Protein AF-A0AAQ6AQV0-F1 (afdb_monomer_lite)

Sequence (317 aa):
MRRRRREGDGVRGVVDGGGSQRTGSIAVQGSVHGEVWVLEPGGGGCVGGPEELQSVHGDAARLVQLVLLVKILQRLDEALREILLVAGRLRVQELGGGVGGGGDQTVGLDDKALQIRRGFEPFGEHAVNSSWVAVQELEQLGLGEAVDLHVCEIPVEYQAVQNLLPSLWKEQQPQLVVHVGVSGLATTVTLEQCGHNKGYKRLDNCSFCPASQCCMENGPDCIKSVLDMDAVCKRVNDSDIGIAVSVSKDAGRYLCDYTYYTSLYLRQGHAAFVHVPPLGKPYSSQDLGRGLQAVIQEMLKLLEEEHKHNEHCNHSH

Radius of gyration: 28.44 Å; chains: 1; bounding box: 62×110×67 Å

Structure (mmCIF, N/CA/C/O backbone):
data_AF-A0AAQ6AQV0-F1
#
_entry.id   AF-A0AAQ6AQV0-F1
#
loop_
_atom_site.group_PDB
_atom_site.id
_atom_site.type_symbol
_atom_site.label_atom_id
_atom_site.label_alt_id
_atom_site.label_comp_id
_atom_site.label_asym_id
_atom_site.label_entity_id
_atom_site.label_seq_id
_atom_site.pdbx_PDB_ins_code
_atom_site.Cartn_x
_atom_site.Cartn_y
_atom_site.Cartn_z
_atom_site.occupancy
_atom_site.B_iso_or_equiv
_atom_site.auth_seq_id
_atom_site.auth_comp_id
_atom_site.auth_asym_id
_atom_site.auth_atom_id
_atom_site.pdbx_PDB_model_num
ATOM 1 N N . MET A 1 1 ? -25.726 69.340 -11.806 1.00 33.75 1 MET A N 1
ATOM 2 C CA . MET A 1 1 ? -25.231 70.341 -12.782 1.00 33.75 1 MET A CA 1
ATOM 3 C C . MET A 1 1 ? -25.164 69.657 -14.154 1.00 33.75 1 MET A C 1
ATOM 5 O O . MET A 1 1 ? -24.765 68.507 -14.189 1.00 33.75 1 MET A O 1
ATOM 9 N N . ARG A 1 2 ? -25.687 70.319 -15.205 1.00 29.78 2 ARG A N 1
ATOM 10 C CA . ARG A 1 2 ? -25.671 70.059 -16.681 1.00 29.78 2 ARG A CA 1
ATOM 11 C C . ARG A 1 2 ? -24.688 68.971 -17.204 1.00 29.78 2 ARG A C 1
ATOM 13 O O . ARG A 1 2 ? -23.592 68.901 -16.688 1.00 29.78 2 ARG A O 1
ATOM 20 N N . ARG A 1 3 ? -24.887 68.215 -18.302 1.00 30.08 3 ARG A N 1
ATOM 21 C CA . ARG A 1 3 ? -25.805 68.215 -19.471 1.00 30.08 3 ARG A CA 1
ATOM 22 C C . ARG A 1 3 ? -25.486 66.963 -20.344 1.00 30.08 3 ARG A C 1
ATOM 24 O O . ARG A 1 3 ? -24.320 66.635 -20.463 1.00 30.08 3 ARG A O 1
ATOM 31 N N . ARG A 1 4 ? -26.523 66.417 -21.012 1.00 34.38 4 ARG A N 1
ATOM 32 C CA . ARG A 1 4 ? -26.660 65.886 -22.411 1.00 34.38 4 ARG A CA 1
ATOM 33 C C . ARG A 1 4 ? -25.560 64.979 -23.027 1.00 34.38 4 ARG A C 1
ATOM 35 O O . ARG A 1 4 ? -24.411 65.379 -23.055 1.00 34.38 4 ARG A O 1
ATOM 42 N N . ARG A 1 5 ? -25.850 63.755 -23.516 1.00 32.16 5 ARG A N 1
ATOM 43 C CA . ARG A 1 5 ? -26.648 63.256 -24.691 1.00 32.16 5 ARG A CA 1
ATOM 44 C C . ARG A 1 5 ? -25.894 63.296 -26.041 1.00 32.16 5 ARG A C 1
ATOM 46 O O . ARG A 1 5 ? -25.558 64.394 -26.475 1.00 32.16 5 ARG A O 1
ATOM 53 N N . ARG A 1 6 ? -25.756 62.125 -26.696 1.00 33.31 6 ARG A N 1
ATOM 54 C CA . ARG A 1 6 ? -25.836 61.785 -28.153 1.00 33.31 6 ARG A CA 1
ATOM 55 C C . ARG A 1 6 ? -25.409 60.305 -28.298 1.00 33.31 6 ARG A C 1
ATOM 57 O O . ARG A 1 6 ? -24.340 59.974 -27.808 1.00 33.31 6 ARG A O 1
ATOM 64 N N . GLU A 1 7 ? -26.265 59.331 -28.628 1.00 34.16 7 GLU A N 1
ATOM 65 C CA . GLU A 1 7 ? -26.923 58.993 -29.917 1.00 34.16 7 GLU A CA 1
ATOM 66 C C . GLU A 1 7 ? -25.957 58.851 -31.107 1.00 34.16 7 GLU A C 1
ATOM 68 O O . GLU A 1 7 ? -25.268 59.806 -31.464 1.00 34.16 7 GLU A O 1
ATOM 73 N N . GLY A 1 8 ? -25.970 57.658 -31.718 1.00 31.17 8 GLY A N 1
ATOM 74 C CA . GLY A 1 8 ? -25.276 57.303 -32.959 1.00 31.17 8 GLY A CA 1
ATOM 75 C C . GLY A 1 8 ? -25.526 55.841 -33.362 1.00 31.17 8 GLY A C 1
ATOM 76 O O . GLY A 1 8 ? -24.892 54.941 -32.825 1.00 31.17 8 GLY A O 1
ATOM 77 N N . ASP A 1 9 ? -26.483 55.656 -34.272 1.00 32.28 9 ASP A N 1
ATOM 78 C CA . ASP A 1 9 ? -27.005 54.418 -34.871 1.00 32.28 9 ASP A CA 1
ATOM 79 C C . ASP A 1 9 ? -26.041 53.585 -35.742 1.00 32.28 9 ASP A C 1
ATOM 81 O O . ASP A 1 9 ? -25.181 54.126 -36.431 1.00 32.28 9 ASP A O 1
ATOM 85 N N . GLY A 1 10 ? -26.387 52.289 -35.856 1.00 29.16 10 GLY A N 1
ATOM 86 C CA . GLY A 1 10 ? -26.368 51.493 -37.105 1.00 29.16 10 GLY A CA 1
ATOM 87 C C . GLY A 1 10 ? -25.076 50.714 -37.389 1.00 29.16 10 GLY A C 1
ATOM 88 O O . GLY A 1 10 ? -23.990 51.223 -37.183 1.00 29.16 10 GLY A O 1
ATOM 89 N N . VAL A 1 11 ? -25.074 49.472 -37.888 1.00 34.72 11 VAL A N 1
ATOM 90 C CA . VAL A 1 11 ? -25.910 48.850 -38.932 1.00 34.72 11 VAL A CA 1
ATOM 91 C C . VAL A 1 11 ? -25.846 47.307 -38.811 1.00 34.72 11 VAL A C 1
ATOM 93 O O . VAL A 1 11 ? -24.899 46.749 -38.267 1.00 34.72 11 VAL A O 1
ATOM 96 N N . ARG A 1 12 ? -26.892 46.638 -39.320 1.00 32.16 12 ARG A N 1
ATOM 97 C CA . ARG A 1 12 ? -27.147 45.183 -39.370 1.00 32.16 12 ARG A CA 1
ATOM 98 C C . ARG A 1 12 ? -26.383 44.432 -40.480 1.00 32.16 12 ARG A C 1
ATOM 100 O O . ARG A 1 12 ? -26.164 44.986 -41.549 1.00 32.16 12 ARG A O 1
ATOM 107 N N . GLY A 1 13 ? -26.216 43.120 -40.275 1.00 30.31 13 GLY A N 1
ATOM 108 C CA . GLY A 1 13 ? -26.132 42.039 -41.284 1.00 30.31 13 GLY A CA 1
ATOM 109 C C . GLY A 1 13 ? -25.821 40.718 -40.551 1.00 30.31 13 GLY A C 1
ATOM 110 O O . GLY A 1 13 ? -24.758 40.635 -39.957 1.00 30.31 13 GLY A O 1
ATOM 111 N N . VAL A 1 14 ? -26.736 39.784 -40.240 1.00 31.09 14 VAL A N 1
ATOM 112 C CA . VAL A 1 14 ? -27.672 38.924 -41.011 1.00 31.09 14 VAL A CA 1
ATOM 113 C C . VAL A 1 14 ? -26.968 37.753 -41.735 1.00 31.09 14 VAL A C 1
ATOM 115 O O . VAL A 1 14 ? -26.430 37.964 -42.812 1.00 31.09 14 VAL A O 1
ATOM 118 N N . VAL A 1 15 ? -27.089 36.564 -41.097 1.00 31.52 15 VAL A N 1
ATOM 119 C CA . VAL A 1 15 ? -27.230 35.147 -41.572 1.00 31.52 15 VAL A CA 1
ATOM 120 C C . VAL A 1 15 ? -26.100 34.525 -42.424 1.00 31.52 15 VAL A C 1
ATOM 122 O O . VAL A 1 15 ? -25.425 35.228 -43.154 1.00 31.52 15 VAL A O 1
ATOM 125 N N . ASP A 1 16 ? -25.800 33.221 -42.421 1.00 28.88 16 ASP A N 1
ATOM 126 C CA . ASP A 1 16 ? -26.464 32.007 -41.925 1.00 28.88 16 ASP A CA 1
ATOM 127 C C . ASP A 1 16 ? -25.442 30.842 -41.880 1.00 28.88 16 ASP A C 1
ATOM 129 O O . ASP A 1 16 ? -24.420 30.899 -42.564 1.00 28.88 16 ASP A O 1
ATOM 133 N N . GLY A 1 17 ? -25.789 29.742 -41.201 1.00 25.81 17 GLY A N 1
ATOM 134 C CA . GLY A 1 17 ? -25.432 28.402 -41.688 1.00 25.81 17 GLY A CA 1
ATOM 135 C C . GLY A 1 17 ? -24.342 27.594 -40.968 1.00 25.81 17 GLY A C 1
ATOM 136 O O . GLY A 1 17 ? -23.166 27.669 -41.301 1.00 25.81 17 GLY A O 1
ATOM 137 N N . GLY A 1 18 ? -24.796 26.636 -40.150 1.00 25.84 18 GLY A N 1
ATOM 138 C CA . GLY A 1 18 ? -24.338 25.246 -40.283 1.00 25.84 18 GLY A CA 1
ATOM 139 C C . GLY A 1 18 ? -23.446 24.667 -39.180 1.00 25.84 18 GLY A C 1
ATOM 140 O O . GLY A 1 18 ? -22.363 25.161 -38.901 1.00 25.84 18 GLY A O 1
ATOM 141 N N . GLY A 1 19 ? -23.864 23.509 -38.656 1.00 26.72 19 GLY A N 1
ATOM 142 C CA . GLY A 1 19 ? -22.923 22.481 -38.197 1.00 26.72 19 GLY A CA 1
ATOM 143 C C . GLY A 1 19 ? -22.924 22.181 -36.705 1.00 26.72 19 GLY A C 1
ATOM 144 O O . GLY A 1 19 ? -22.054 22.614 -35.961 1.00 26.72 19 GLY A O 1
ATOM 145 N N . SER A 1 20 ? -23.865 21.339 -36.288 1.00 29.95 20 SER A N 1
ATOM 146 C CA . SER A 1 20 ? -23.737 20.525 -35.082 1.00 29.95 20 SER A CA 1
ATOM 147 C C . SER A 1 20 ? -22.465 19.674 -35.149 1.00 29.95 20 SER A C 1
ATOM 149 O O . SER A 1 20 ? -22.312 18.915 -36.100 1.00 29.95 20 SER A O 1
ATOM 151 N N . GLN A 1 21 ? -21.611 19.744 -34.128 1.00 30.06 21 GLN A N 1
ATOM 152 C CA . GLN A 1 21 ? -20.860 18.592 -33.627 1.00 30.06 21 GLN A CA 1
ATOM 153 C C . GLN A 1 21 ? -20.410 18.862 -32.187 1.00 30.06 21 GLN A C 1
ATOM 155 O O . GLN A 1 21 ? -19.631 19.765 -31.898 1.00 30.06 21 GLN A O 1
ATOM 160 N N . ARG A 1 22 ? -20.959 18.067 -31.265 1.00 32.97 22 ARG A N 1
ATOM 161 C CA . ARG A 1 22 ? -20.452 17.933 -29.901 1.00 32.97 22 ARG A CA 1
ATOM 162 C C . ARG A 1 22 ? -19.134 17.176 -29.991 1.00 32.97 22 ARG A C 1
ATOM 164 O O . ARG A 1 22 ? -19.139 16.013 -30.380 1.00 32.97 22 ARG A O 1
ATOM 171 N N . THR A 1 23 ? -18.042 17.797 -29.578 1.00 30.30 23 THR A N 1
ATOM 172 C CA . THR A 1 23 ? -16.819 17.080 -29.221 1.00 30.30 23 THR A CA 1
ATOM 173 C C . THR A 1 23 ? -16.653 17.198 -27.715 1.00 30.30 23 THR A C 1
ATOM 175 O O . THR A 1 23 ? -16.306 18.258 -27.197 1.00 30.30 23 THR A O 1
ATOM 178 N N . GLY A 1 24 ? -16.969 16.114 -27.004 1.00 29.53 24 GLY A N 1
ATOM 179 C CA . GLY A 1 24 ? -16.512 15.941 -25.633 1.00 29.53 24 GLY A CA 1
ATOM 180 C C . GLY A 1 24 ? -14.990 15.878 -25.652 1.00 29.53 24 GLY A C 1
ATOM 181 O O . GLY A 1 24 ? -14.424 15.020 -26.325 1.00 29.53 24 GLY A O 1
ATOM 182 N N . SER A 1 25 ? -14.340 16.808 -24.960 1.00 25.48 25 SER A N 1
ATOM 183 C CA . SER A 1 25 ? -12.901 16.747 -24.742 1.00 25.48 25 SER A CA 1
ATOM 184 C C . SER A 1 25 ? -12.665 16.082 -23.393 1.00 25.48 25 SER A C 1
ATOM 186 O O . SER A 1 25 ? -13.015 16.623 -22.344 1.00 25.48 25 SER A O 1
ATOM 188 N N . ILE A 1 26 ? -12.136 14.863 -23.446 1.00 25.91 26 ILE A N 1
ATOM 189 C CA . ILE A 1 26 ? -11.562 14.153 -22.309 1.00 25.91 26 ILE A CA 1
ATOM 190 C C . ILE A 1 26 ? -10.320 14.946 -21.892 1.00 25.91 26 ILE A C 1
ATOM 192 O O . ILE A 1 26 ? -9.331 14.990 -22.621 1.00 25.91 26 ILE A O 1
ATOM 196 N N . ALA A 1 27 ? -10.375 15.594 -20.732 1.00 22.95 27 ALA A N 1
ATOM 197 C CA . ALA A 1 27 ? -9.202 16.196 -20.120 1.00 22.95 27 ALA A CA 1
ATOM 198 C C . ALA A 1 27 ? -8.348 15.085 -19.491 1.00 22.95 27 ALA A C 1
ATOM 200 O O . ALA A 1 27 ? -8.558 14.693 -18.348 1.00 22.95 27 ALA A O 1
ATOM 201 N N . VAL A 1 28 ? -7.380 14.572 -20.249 1.00 33.50 28 VAL A N 1
ATOM 202 C CA . VAL A 1 28 ? -6.199 13.896 -19.699 1.00 33.50 28 VAL A CA 1
ATOM 203 C C . VAL A 1 28 ? -4.990 14.668 -20.200 1.00 33.50 28 VAL A C 1
ATOM 205 O O . VAL A 1 28 ? -4.468 14.402 -21.275 1.00 33.50 28 VAL A O 1
ATOM 208 N N . GLN A 1 29 ? -4.578 15.667 -19.426 1.00 23.92 29 GLN A N 1
ATOM 209 C CA . GLN A 1 29 ? -3.295 16.346 -19.580 1.00 23.92 29 GLN A CA 1
ATOM 210 C C . GLN A 1 29 ? -2.824 16.795 -18.194 1.00 23.92 29 GLN A C 1
ATOM 212 O O . GLN A 1 29 ? -2.986 17.940 -17.787 1.00 23.92 29 GLN A O 1
ATOM 217 N N . GLY A 1 30 ? -2.240 15.856 -17.448 1.00 23.94 30 GLY A N 1
ATOM 218 C CA . GLY A 1 30 ? -1.277 16.190 -16.405 1.00 23.94 30 GLY A CA 1
ATOM 219 C C . GLY A 1 30 ? 0.053 16.497 -17.084 1.00 23.94 30 GLY A C 1
ATOM 220 O O . GLY A 1 30 ? 0.890 15.613 -17.227 1.00 23.94 30 GLY A O 1
ATOM 221 N N . SER A 1 31 ? 0.191 17.721 -17.593 1.00 21.31 31 SER A N 1
ATOM 222 C CA . SER A 1 31 ? 1.448 18.233 -18.134 1.00 21.31 31 SER A CA 1
ATOM 223 C C . SER A 1 31 ? 2.345 18.600 -16.953 1.00 21.31 31 SER A C 1
ATOM 225 O O . SER A 1 31 ? 2.025 19.528 -16.214 1.00 21.31 31 SER A O 1
ATOM 227 N N . VAL A 1 32 ? 3.441 17.871 -16.749 1.00 24.91 32 VAL A N 1
ATOM 228 C CA . VAL A 1 32 ? 4.523 18.295 -15.850 1.00 24.91 32 VAL A CA 1
ATOM 229 C C . VAL A 1 32 ? 5.657 18.763 -16.751 1.00 24.91 32 VAL A C 1
ATOM 231 O O . VAL A 1 32 ? 6.346 17.958 -17.375 1.00 24.91 32 VAL A O 1
ATOM 234 N N . HIS A 1 33 ? 5.777 20.081 -16.897 1.00 20.69 33 HIS A N 1
ATOM 235 C CA . HIS A 1 33 ? 6.906 20.711 -17.570 1.00 20.69 33 HIS A CA 1
ATOM 236 C C . HIS A 1 33 ? 8.142 20.562 -16.678 1.00 20.69 33 HIS A C 1
ATOM 238 O O . HIS A 1 33 ? 8.239 21.214 -15.645 1.00 20.69 33 HIS A O 1
ATOM 244 N N . GLY A 1 34 ? 9.079 19.701 -17.072 1.00 22.62 34 GLY A N 1
ATOM 245 C CA . GLY A 1 34 ? 10.444 19.722 -16.558 1.00 22.62 34 GLY A CA 1
ATOM 246 C C . GLY A 1 34 ? 11.312 20.558 -17.491 1.00 22.62 34 GLY A C 1
ATOM 247 O O . GLY A 1 34 ? 11.607 20.120 -18.601 1.00 22.62 34 GLY A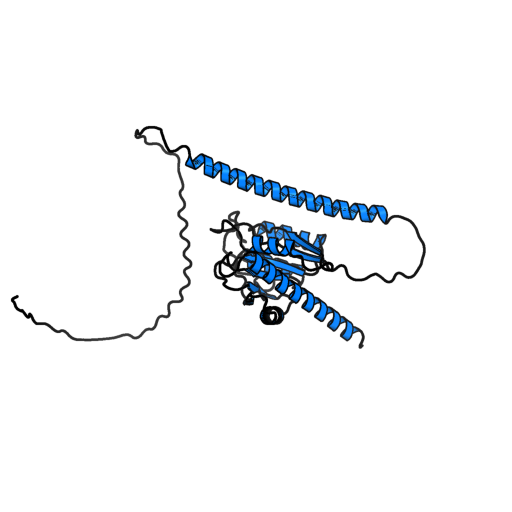 O 1
ATOM 248 N N . GLU A 1 35 ? 11.703 21.760 -17.072 1.00 20.25 35 GLU A N 1
ATOM 249 C CA . GLU A 1 35 ? 12.799 22.486 -17.717 1.00 20.25 35 GLU A CA 1
ATOM 250 C C . GLU A 1 35 ? 14.128 21.874 -17.253 1.00 20.25 35 GLU A C 1
ATOM 252 O O . GLU A 1 35 ? 14.447 21.861 -16.064 1.00 20.25 35 GLU A O 1
ATOM 257 N N . VAL A 1 36 ? 14.893 21.329 -18.200 1.00 21.66 36 VAL A N 1
ATOM 258 C CA . VAL A 1 36 ? 16.246 20.804 -17.984 1.00 21.66 36 VAL A CA 1
ATOM 259 C C . VAL A 1 36 ? 17.238 21.902 -18.358 1.00 21.66 36 VAL A C 1
ATOM 261 O O . VAL A 1 36 ? 17.300 22.304 -19.519 1.00 21.66 36 VAL A O 1
ATOM 264 N N . TRP A 1 37 ? 18.044 22.364 -17.402 1.00 20.30 37 TRP A N 1
ATOM 265 C CA . TRP A 1 37 ? 19.209 23.200 -17.695 1.00 20.30 37 TRP A CA 1
ATOM 266 C C . TRP A 1 37 ? 20.425 22.301 -17.929 1.00 20.30 37 TRP A C 1
ATOM 268 O O . TRP A 1 37 ? 20.896 21.632 -17.011 1.00 20.30 37 TRP A O 1
ATOM 278 N N . VAL A 1 38 ? 20.934 22.289 -19.163 1.00 21.33 38 VAL A N 1
ATOM 279 C CA . VAL A 1 38 ? 22.229 21.690 -19.515 1.00 21.33 38 VAL A CA 1
ATOM 280 C C . VAL A 1 38 ? 23.240 22.827 -19.647 1.00 21.33 38 VAL A C 1
ATOM 282 O O . VAL A 1 38 ? 23.074 23.701 -20.495 1.00 21.33 38 VAL A O 1
ATOM 285 N N . LEU A 1 39 ? 24.275 22.839 -18.805 1.00 22.31 39 LEU A N 1
ATOM 286 C CA . LEU A 1 39 ? 25.418 23.740 -18.962 1.00 22.31 39 LEU A CA 1
ATOM 287 C C . LEU A 1 39 ? 26.531 23.006 -19.717 1.00 22.31 39 LEU A C 1
ATOM 289 O O . LEU A 1 39 ? 27.171 22.107 -19.176 1.00 22.31 39 LEU A O 1
ATOM 293 N N . GLU A 1 40 ? 26.752 23.405 -20.968 1.00 23.81 40 GLU A N 1
ATOM 294 C CA . GLU A 1 40 ? 27.923 23.034 -21.772 1.00 23.81 40 GLU A CA 1
ATOM 295 C C . GLU A 1 40 ? 29.111 23.969 -21.446 1.00 23.81 40 GLU A C 1
ATOM 297 O O . GLU A 1 40 ? 28.898 25.157 -21.178 1.00 23.81 40 GLU A O 1
ATOM 302 N N . PRO A 1 41 ? 30.374 23.498 -21.493 1.00 29.00 41 PRO A N 1
ATOM 303 C CA . PRO A 1 41 ? 31.537 24.338 -21.246 1.00 29.00 41 PRO A CA 1
ATOM 304 C C . PRO A 1 41 ? 32.014 24.991 -22.552 1.00 29.00 41 PRO A C 1
ATOM 306 O O . PRO A 1 41 ? 32.531 24.326 -23.446 1.00 29.00 41 PRO A O 1
ATOM 309 N N . GLY A 1 42 ? 31.907 26.314 -22.664 1.00 24.42 42 GLY A N 1
ATOM 310 C CA . GLY A 1 42 ? 32.455 27.047 -23.807 1.00 24.42 42 GLY A CA 1
ATOM 311 C C . GLY A 1 42 ? 32.465 28.551 -23.578 1.00 24.42 42 GLY A C 1
ATOM 312 O O . GLY A 1 42 ? 31.425 29.153 -23.352 1.00 24.42 42 GLY A O 1
ATOM 313 N N . GLY A 1 43 ? 33.664 29.134 -23.578 1.00 29.48 43 GLY A N 1
ATOM 314 C CA . GLY A 1 43 ? 33.960 30.467 -23.062 1.00 29.48 43 GLY A CA 1
ATOM 315 C C . GLY A 1 43 ? 33.458 31.670 -23.866 1.00 29.48 43 GLY A C 1
ATOM 316 O O . GLY A 1 43 ? 33.114 31.594 -25.040 1.00 29.48 43 GLY A O 1
ATOM 317 N N . GLY A 1 44 ? 33.511 32.820 -23.197 1.00 27.17 44 GLY A N 1
ATOM 318 C CA . GLY A 1 44 ? 33.265 34.146 -23.755 1.00 27.17 44 GLY A CA 1
ATOM 319 C C . GLY A 1 44 ? 33.045 35.132 -22.615 1.00 27.17 44 GLY A C 1
ATOM 320 O O . GLY A 1 44 ? 31.993 35.128 -21.989 1.00 27.17 44 GLY A O 1
ATOM 321 N N . GLY A 1 45 ? 34.084 35.893 -22.269 1.00 32.84 45 GLY A N 1
ATOM 322 C CA . GLY A 1 45 ? 34.098 36.741 -21.080 1.00 32.84 45 GLY A CA 1
ATOM 323 C C . GLY A 1 45 ? 33.183 37.961 -21.159 1.00 32.84 45 GLY A C 1
ATOM 324 O O . GLY A 1 45 ? 32.917 38.467 -22.241 1.00 32.84 45 GLY A O 1
ATOM 325 N N . CYS A 1 46 ? 32.789 38.463 -19.988 1.00 28.48 46 CYS A N 1
ATOM 326 C CA . CYS A 1 46 ? 32.628 39.885 -19.688 1.00 28.48 46 CYS A CA 1
ATOM 327 C C . CYS A 1 46 ? 32.584 40.082 -18.163 1.00 28.48 46 CYS A C 1
ATOM 329 O O . CYS A 1 46 ? 32.204 39.197 -17.405 1.00 28.48 46 CYS A O 1
ATOM 331 N N . VAL A 1 47 ? 33.073 41.242 -17.746 1.00 42.38 47 VAL A N 1
ATOM 332 C CA . VAL A 1 47 ? 33.604 41.588 -16.425 1.00 42.38 47 VAL A CA 1
ATOM 333 C C . VAL A 1 47 ? 32.494 42.121 -15.506 1.00 42.38 47 VAL A C 1
ATOM 335 O O . VAL A 1 47 ? 31.735 42.991 -15.922 1.00 42.38 47 VAL A O 1
ATOM 338 N N . GLY A 1 48 ? 32.430 41.652 -14.256 1.00 31.70 48 GLY A N 1
ATOM 339 C CA . GLY A 1 48 ? 31.552 42.164 -13.191 1.00 31.70 48 GLY A CA 1
ATOM 340 C C . GLY A 1 48 ? 31.903 41.508 -11.849 1.00 31.70 48 GLY A C 1
ATOM 341 O O . GLY A 1 48 ? 32.124 40.304 -11.819 1.00 31.70 48 GLY A O 1
ATOM 342 N N . GLY A 1 49 ? 32.079 42.306 -10.792 1.00 30.67 49 GLY A N 1
ATOM 343 C CA . GLY A 1 49 ? 32.870 41.982 -9.593 1.00 30.67 49 GLY A CA 1
ATOM 344 C C . GLY A 1 49 ? 32.323 40.913 -8.627 1.00 30.67 49 GLY A C 1
ATOM 345 O O . GLY A 1 49 ? 31.195 40.451 -8.782 1.00 30.67 49 GLY A O 1
ATOM 346 N N . PRO A 1 50 ? 33.137 40.506 -7.629 1.00 40.50 50 PRO A N 1
ATOM 347 C CA . PRO A 1 50 ? 32.843 39.378 -6.761 1.00 40.50 50 PRO A CA 1
ATOM 348 C C . PRO A 1 50 ? 32.284 39.865 -5.424 1.00 40.50 50 PRO A C 1
ATOM 350 O O . PRO A 1 50 ? 33.029 40.410 -4.626 1.00 40.50 50 PRO A O 1
ATOM 353 N N . GLU A 1 51 ? 30.999 39.649 -5.176 1.00 41.31 51 GLU A N 1
ATOM 354 C CA . GLU A 1 51 ? 30.424 39.427 -3.843 1.00 41.31 51 GLU A CA 1
ATOM 355 C C . GLU A 1 51 ? 28.948 39.033 -4.041 1.00 41.31 51 GLU A C 1
ATOM 357 O O . GLU A 1 51 ? 28.288 39.560 -4.926 1.00 41.31 51 GLU A O 1
ATOM 362 N N . GLU A 1 52 ? 28.459 38.051 -3.274 1.00 40.09 52 GLU A N 1
ATOM 363 C CA . GLU A 1 52 ? 27.073 37.516 -3.283 1.00 40.09 52 GLU A CA 1
ATOM 364 C C . GLU A 1 52 ? 26.661 36.422 -4.298 1.00 40.09 52 GLU A C 1
ATOM 366 O O . GLU A 1 52 ? 25.492 36.313 -4.655 1.00 40.09 52 GLU A O 1
ATOM 371 N N . LEU A 1 53 ? 27.550 35.494 -4.680 1.00 36.78 53 LEU A N 1
ATOM 372 C CA . LEU A 1 53 ? 27.115 34.245 -5.357 1.00 36.78 53 LEU A CA 1
ATOM 373 C C . LEU A 1 53 ? 27.673 32.936 -4.775 1.00 36.78 53 LEU A C 1
ATOM 375 O O . LEU A 1 53 ? 27.355 31.854 -5.263 1.00 36.78 53 LEU A O 1
ATOM 379 N N . GLN A 1 54 ? 28.427 32.995 -3.674 1.00 33.81 54 GLN A N 1
ATOM 380 C CA . GLN A 1 54 ? 28.992 31.798 -3.030 1.00 33.81 54 GLN A CA 1
ATOM 381 C C . GLN A 1 54 ? 28.120 31.184 -1.922 1.00 33.81 54 GLN A C 1
ATOM 383 O O . GLN A 1 54 ? 28.433 30.091 -1.456 1.00 33.81 54 GLN A O 1
ATOM 388 N N . SER A 1 55 ? 27.011 31.814 -1.518 1.00 41.16 55 SER A N 1
ATOM 389 C CA . SER A 1 55 ? 26.217 31.304 -0.385 1.00 41.16 55 SER A CA 1
ATOM 390 C C . SER A 1 55 ? 25.203 30.222 -0.773 1.00 41.16 55 SER A C 1
ATOM 392 O O . SER A 1 55 ? 24.961 29.308 0.004 1.00 41.16 55 SER A O 1
ATOM 394 N N . VAL A 1 56 ? 24.623 30.271 -1.977 1.00 40.22 56 VAL A N 1
ATOM 395 C CA . VAL A 1 56 ? 23.445 29.436 -2.301 1.00 40.22 56 VAL A CA 1
ATOM 396 C C . VAL A 1 56 ? 23.831 28.023 -2.772 1.00 40.22 56 VAL A C 1
ATOM 398 O O . VAL A 1 56 ? 23.122 27.056 -2.508 1.00 40.22 56 VAL A O 1
ATOM 401 N N . HIS A 1 57 ? 24.997 27.873 -3.414 1.00 41.50 57 HIS A N 1
ATOM 402 C CA . HIS A 1 57 ? 25.508 26.565 -3.854 1.00 41.50 57 HIS A CA 1
ATOM 403 C C . HIS A 1 57 ? 26.072 25.723 -2.697 1.00 41.50 57 HIS A C 1
ATOM 405 O O . HIS A 1 57 ? 25.996 24.495 -2.736 1.00 41.50 57 HIS A O 1
ATOM 411 N N . GLY A 1 58 ? 26.604 26.370 -1.652 1.00 42.47 58 GLY A N 1
ATOM 412 C CA . GLY A 1 58 ? 27.113 25.686 -0.461 1.00 42.47 58 GLY A CA 1
ATOM 413 C C . GLY A 1 58 ? 26.005 25.022 0.356 1.00 42.47 58 GLY A C 1
ATOM 414 O O . GLY A 1 58 ? 26.187 23.902 0.832 1.00 42.47 58 GLY A O 1
ATOM 415 N N . ASP A 1 59 ? 24.843 25.666 0.464 1.00 51.22 59 ASP A N 1
ATOM 416 C CA . ASP A 1 59 ? 23.719 25.153 1.250 1.00 51.22 59 ASP A CA 1
ATOM 417 C C . ASP A 1 59 ? 22.992 24.002 0.550 1.00 51.22 59 ASP A C 1
ATOM 419 O O . ASP A 1 59 ? 22.678 23.002 1.194 1.00 51.22 59 ASP A O 1
ATOM 423 N N . ALA A 1 60 ? 22.815 24.069 -0.774 1.00 44.94 60 ALA A N 1
ATOM 424 C CA . ALA A 1 60 ? 22.249 22.963 -1.546 1.00 44.94 60 ALA A CA 1
ATOM 425 C C . ALA A 1 60 ? 23.152 21.715 -1.511 1.00 44.94 60 ALA A C 1
ATOM 427 O O . ALA A 1 60 ? 22.668 20.608 -1.279 1.00 44.94 60 ALA A O 1
ATOM 428 N N . ALA A 1 61 ? 24.472 21.883 -1.662 1.00 45.16 61 ALA A N 1
ATOM 429 C CA . ALA A 1 61 ? 25.425 20.776 -1.565 1.00 45.16 61 ALA A CA 1
ATOM 430 C C . ALA A 1 61 ? 25.449 20.154 -0.157 1.00 45.16 61 ALA A C 1
ATOM 432 O O . ALA A 1 61 ? 25.477 18.930 -0.020 1.00 45.16 61 ALA A O 1
ATOM 433 N N . ARG A 1 62 ? 25.364 20.982 0.894 1.00 54.62 62 ARG A N 1
ATOM 434 C CA . ARG A 1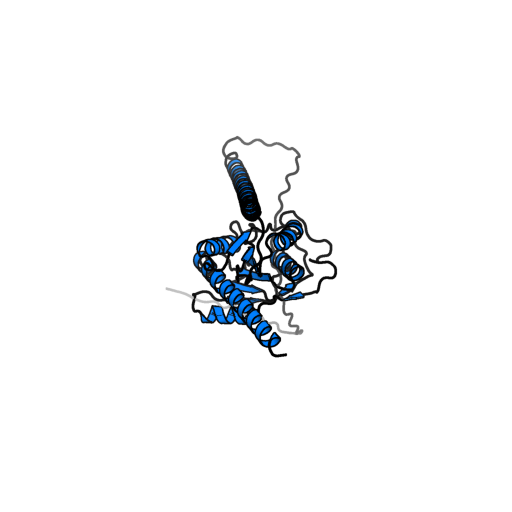 62 ? 25.248 20.518 2.285 1.00 54.62 62 ARG A CA 1
ATOM 435 C C . ARG A 1 62 ? 23.944 19.769 2.539 1.00 54.62 62 ARG A C 1
ATOM 437 O O . ARG A 1 62 ? 23.979 18.741 3.206 1.00 54.62 62 ARG A O 1
ATOM 444 N N . LEU A 1 63 ? 22.824 20.230 1.984 1.00 52.91 63 LEU A N 1
ATOM 445 C CA . LEU A 1 63 ? 21.531 19.542 2.050 1.00 52.91 63 LEU A CA 1
ATOM 446 C C . LEU A 1 63 ? 21.576 18.180 1.353 1.00 52.91 63 LEU A C 1
ATOM 448 O O . LEU A 1 63 ? 21.160 17.189 1.946 1.00 52.91 63 LEU A O 1
ATOM 452 N N . VAL A 1 64 ? 22.141 18.097 0.146 1.00 51.97 64 VAL A N 1
ATOM 453 C CA . VAL A 1 64 ? 22.313 16.822 -0.574 1.00 51.97 64 VAL A CA 1
ATOM 454 C C . VAL A 1 64 ? 23.201 15.862 0.218 1.00 51.97 64 VAL A C 1
ATOM 456 O O . VAL A 1 64 ? 22.876 14.684 0.351 1.00 51.97 64 VAL A O 1
ATOM 459 N N . GLN A 1 65 ? 24.293 16.362 0.797 1.00 52.66 65 GLN A N 1
ATOM 460 C CA . GLN A 1 65 ? 25.200 15.556 1.609 1.00 52.66 65 GLN A CA 1
ATOM 461 C C . GLN A 1 65 ? 24.549 15.091 2.920 1.00 52.66 65 GLN A C 1
ATOM 463 O O . GLN A 1 65 ? 24.773 13.958 3.340 1.00 52.66 65 GLN A O 1
ATOM 468 N N . LEU A 1 66 ? 23.697 15.919 3.531 1.00 56.00 66 LEU A N 1
ATOM 469 C CA . LEU A 1 66 ? 22.924 15.560 4.718 1.00 56.00 66 LEU A CA 1
ATOM 470 C C . LEU A 1 66 ? 21.862 14.502 4.392 1.00 56.00 66 LEU A C 1
ATOM 472 O O . LEU A 1 66 ? 21.742 13.524 5.119 1.00 56.00 66 LEU A O 1
ATOM 476 N N . VAL A 1 67 ? 21.142 14.648 3.276 1.00 53.03 67 VAL A N 1
ATOM 477 C CA . VAL A 1 67 ? 20.169 13.651 2.799 1.00 53.03 67 VAL A CA 1
ATOM 478 C C . VAL A 1 67 ? 20.865 12.327 2.488 1.00 53.03 67 VAL A C 1
ATOM 480 O O . VAL A 1 67 ? 20.382 11.275 2.898 1.00 53.03 67 VAL A O 1
ATOM 483 N N . LEU A 1 68 ? 22.024 12.355 1.822 1.00 51.69 68 LEU A N 1
ATOM 484 C CA . LEU A 1 68 ? 22.806 11.149 1.549 1.00 51.69 68 LEU A CA 1
ATOM 485 C C . LEU A 1 68 ? 23.300 10.492 2.845 1.00 51.69 68 LEU A C 1
ATOM 487 O O . LEU A 1 68 ? 23.238 9.272 2.970 1.00 51.69 68 LEU A O 1
ATOM 491 N N . LEU A 1 69 ? 23.741 11.286 3.823 1.00 59.62 69 LEU A N 1
ATOM 492 C CA . LEU A 1 69 ? 24.154 10.784 5.131 1.00 59.62 69 LEU A CA 1
ATOM 493 C C . LEU A 1 69 ? 22.979 10.148 5.881 1.00 59.62 69 LEU A C 1
ATOM 495 O O . LEU A 1 69 ? 23.137 9.058 6.417 1.00 59.62 69 LEU A O 1
ATOM 499 N N . VAL A 1 70 ? 21.797 10.770 5.866 1.00 61.25 70 VAL A N 1
ATOM 500 C CA . VAL A 1 70 ? 20.572 10.185 6.431 1.00 61.25 70 VAL A CA 1
ATOM 501 C C . VAL A 1 70 ? 20.233 8.869 5.727 1.00 61.25 70 VAL A C 1
ATOM 503 O O . VAL A 1 70 ? 20.003 7.878 6.412 1.00 61.25 70 VAL A O 1
ATOM 506 N N . LYS A 1 71 ? 20.313 8.803 4.390 1.00 49.41 71 LYS A N 1
ATOM 507 C CA . LYS A 1 71 ? 20.105 7.556 3.631 1.00 49.41 71 LYS A CA 1
ATOM 508 C C . LYS A 1 71 ? 21.122 6.467 3.997 1.00 49.41 71 LYS A C 1
ATOM 510 O O . LYS A 1 71 ? 20.759 5.298 4.104 1.00 49.41 71 LYS A O 1
ATOM 515 N N . ILE A 1 72 ? 22.392 6.826 4.202 1.00 63.41 72 ILE A N 1
ATOM 516 C CA . ILE A 1 72 ? 23.435 5.886 4.646 1.00 63.41 72 ILE A CA 1
ATOM 517 C C . ILE A 1 72 ? 23.134 5.392 6.062 1.00 63.41 72 ILE A C 1
ATOM 519 O O . ILE A 1 72 ? 23.191 4.191 6.306 1.00 63.41 72 ILE A O 1
ATOM 523 N N . LEU A 1 73 ? 22.777 6.292 6.979 1.00 59.34 73 LEU A N 1
ATOM 524 C CA . LEU A 1 73 ? 22.432 5.940 8.355 1.00 59.34 73 LEU A CA 1
ATOM 525 C C . LEU A 1 73 ? 21.188 5.047 8.416 1.00 59.34 73 LEU A C 1
ATOM 527 O O . LEU A 1 73 ? 21.186 4.081 9.166 1.00 59.34 73 LEU A O 1
ATOM 531 N N . GLN A 1 74 ? 20.182 5.299 7.578 1.00 50.91 74 GLN A N 1
ATOM 532 C CA . GLN A 1 74 ? 19.002 4.440 7.449 1.00 50.91 74 GLN A CA 1
ATOM 533 C C . GLN A 1 74 ? 19.356 3.049 6.908 1.00 50.91 74 GLN A C 1
ATOM 535 O O . GLN A 1 74 ? 18.875 2.049 7.432 1.00 50.91 74 GLN A O 1
ATOM 540 N N . ARG A 1 75 ? 20.233 2.955 5.897 1.00 58.59 75 ARG A N 1
ATOM 541 C CA . ARG A 1 75 ? 20.720 1.658 5.390 1.00 58.59 75 ARG A CA 1
ATOM 542 C C . ARG A 1 75 ? 21.554 0.904 6.426 1.00 58.59 75 ARG A C 1
ATOM 544 O O . ARG A 1 75 ? 21.499 -0.321 6.467 1.00 58.59 75 ARG A O 1
ATOM 551 N N . LEU A 1 76 ? 22.322 1.620 7.245 1.00 63.34 76 LEU A N 1
ATOM 552 C CA . LEU A 1 76 ? 23.082 1.032 8.345 1.00 63.34 76 LEU A CA 1
ATOM 553 C C . LEU A 1 76 ? 22.164 0.552 9.470 1.00 63.34 76 LEU A C 1
ATOM 555 O O . LEU A 1 76 ? 22.400 -0.541 9.968 1.00 63.34 76 LEU A O 1
ATOM 559 N N . ASP A 1 77 ? 21.126 1.311 9.833 1.00 65.56 77 ASP A N 1
ATOM 560 C CA . ASP A 1 77 ? 20.122 0.883 10.819 1.00 65.56 77 ASP A CA 1
ATOM 561 C C . ASP A 1 77 ? 19.413 -0.393 10.352 1.00 65.56 77 ASP A C 1
ATOM 563 O O . ASP A 1 77 ? 19.304 -1.349 11.115 1.00 65.56 77 ASP A O 1
ATOM 567 N N . GLU A 1 78 ? 19.042 -0.464 9.069 1.00 52.59 78 GLU A N 1
ATOM 568 C CA . GLU A 1 78 ? 18.428 -1.661 8.486 1.00 52.59 78 GLU A CA 1
ATOM 569 C C . GLU A 1 78 ? 19.357 -2.872 8.531 1.00 52.59 78 GLU A C 1
ATOM 571 O O . GLU A 1 78 ? 18.967 -3.951 8.974 1.00 52.59 78 GLU A O 1
ATOM 576 N N . ALA A 1 79 ? 20.614 -2.685 8.121 1.00 58.66 79 ALA A N 1
ATOM 577 C CA . ALA A 1 79 ? 21.618 -3.736 8.197 1.00 58.66 79 ALA A CA 1
ATOM 578 C C . ALA A 1 79 ? 21.841 -4.188 9.648 1.00 58.66 79 ALA A C 1
ATOM 580 O O . ALA A 1 79 ? 22.013 -5.378 9.900 1.00 58.66 79 ALA A O 1
ATOM 581 N N . LEU A 1 80 ? 21.807 -3.262 10.612 1.00 65.81 80 LEU A N 1
ATOM 582 C CA . LEU A 1 80 ? 21.956 -3.579 12.029 1.00 65.81 80 LEU A CA 1
ATOM 583 C C . LEU A 1 80 ? 20.762 -4.381 12.557 1.00 65.81 80 LEU A C 1
ATOM 585 O O . LEU A 1 80 ? 20.968 -5.354 13.281 1.00 65.81 80 LEU A O 1
ATOM 589 N N . ARG A 1 81 ? 19.533 -3.999 12.186 1.00 58.06 81 ARG A N 1
ATOM 590 C CA . ARG A 1 81 ? 18.305 -4.722 12.547 1.00 58.06 81 ARG A CA 1
ATOM 591 C C . ARG A 1 81 ? 18.304 -6.130 11.966 1.00 58.06 81 ARG A C 1
ATOM 593 O O . ARG A 1 81 ? 18.047 -7.064 12.714 1.00 58.06 81 ARG A O 1
ATOM 600 N N . GLU A 1 82 ? 18.670 -6.302 10.697 1.00 57.88 82 GLU A N 1
ATOM 601 C CA . GLU A 1 82 ? 18.823 -7.624 10.070 1.00 57.88 82 GLU A CA 1
ATOM 602 C C . GLU A 1 82 ? 19.881 -8.474 10.789 1.00 57.88 82 GLU A C 1
ATOM 604 O O . GLU A 1 82 ? 19.630 -9.628 11.137 1.00 57.88 82 GLU A O 1
ATOM 609 N N . ILE A 1 83 ? 21.040 -7.893 11.119 1.00 64.19 83 ILE A N 1
ATOM 610 C CA . ILE A 1 83 ? 22.077 -8.581 11.902 1.00 64.19 83 ILE A CA 1
ATOM 611 C C . ILE A 1 83 ? 21.543 -8.999 13.278 1.00 64.19 83 ILE A C 1
ATOM 613 O O . ILE A 1 83 ? 21.789 -10.124 13.709 1.00 64.19 83 ILE A O 1
ATOM 617 N N . LEU A 1 84 ? 20.807 -8.126 13.970 1.00 56.69 84 LEU A N 1
ATOM 618 C CA . LEU A 1 84 ? 20.203 -8.417 15.273 1.00 56.69 84 LEU A CA 1
ATOM 619 C C . LEU A 1 84 ? 19.132 -9.512 15.182 1.00 56.69 84 LEU A C 1
ATOM 621 O O . LEU A 1 84 ? 19.082 -10.382 16.051 1.00 56.69 84 LEU A O 1
ATOM 625 N N . LEU A 1 85 ? 18.319 -9.513 14.125 1.00 53.75 85 LEU A N 1
ATOM 626 C CA . LEU A 1 85 ? 17.269 -10.504 13.883 1.00 53.75 85 LEU A CA 1
ATOM 627 C C . LEU A 1 85 ? 17.884 -11.883 13.584 1.00 53.75 85 LEU A C 1
ATOM 629 O O . LEU A 1 85 ? 17.506 -12.883 14.198 1.00 53.75 85 LEU A O 1
ATOM 633 N N . VAL A 1 86 ? 18.905 -11.934 12.723 1.00 57.09 86 VAL A N 1
ATOM 634 C CA . VAL A 1 86 ? 19.683 -13.153 12.439 1.00 57.09 86 VAL A CA 1
ATOM 635 C C . VAL A 1 86 ? 20.412 -13.650 13.692 1.00 57.09 86 VAL A C 1
ATOM 637 O O . VAL A 1 86 ? 20.370 -14.844 13.995 1.00 57.09 86 VAL A O 1
ATOM 640 N N . ALA A 1 87 ? 21.030 -12.755 14.468 1.00 57.91 87 ALA A N 1
ATOM 641 C CA . ALA A 1 87 ? 21.698 -13.105 15.722 1.00 57.91 87 ALA A CA 1
ATOM 642 C C . ALA A 1 87 ? 20.714 -13.637 16.778 1.00 57.91 87 ALA A C 1
ATOM 644 O O . ALA A 1 87 ? 21.034 -14.589 17.492 1.00 57.91 87 ALA A O 1
ATOM 645 N N . GLY A 1 88 ? 19.503 -13.075 16.848 1.00 45.38 88 GLY A N 1
ATOM 646 C CA . GLY A 1 88 ? 18.416 -13.582 17.683 1.00 45.38 88 GLY A CA 1
ATOM 647 C C . GLY A 1 88 ? 18.025 -15.015 17.315 1.00 45.38 88 GLY A C 1
ATOM 648 O O . GLY A 1 88 ? 17.939 -15.870 18.196 1.00 45.38 88 GLY A O 1
ATOM 649 N N . ARG A 1 89 ? 17.884 -15.314 16.015 1.00 52.62 89 ARG A N 1
ATOM 650 C CA . ARG A 1 89 ? 17.564 -16.668 15.518 1.00 52.62 89 ARG A CA 1
ATOM 651 C C . ARG A 1 89 ? 18.681 -17.684 15.785 1.00 52.62 89 ARG A C 1
ATOM 653 O O . ARG A 1 89 ? 18.386 -18.812 16.176 1.00 52.62 89 ARG A O 1
ATOM 660 N N . LEU A 1 90 ? 19.951 -17.291 15.645 1.00 47.12 90 LEU A N 1
ATOM 661 C CA . LEU A 1 90 ? 21.099 -18.154 15.972 1.00 47.12 90 LEU A CA 1
ATOM 662 C C . LEU A 1 90 ? 21.138 -18.513 17.464 1.00 47.12 90 LEU A C 1
ATOM 664 O O . LEU A 1 90 ? 21.388 -19.663 17.821 1.00 47.12 90 LEU A O 1
ATOM 668 N N . ARG A 1 91 ? 20.799 -17.562 18.341 1.00 44.47 91 ARG A N 1
ATOM 669 C CA . ARG A 1 91 ? 20.754 -17.785 19.793 1.00 44.47 91 ARG A CA 1
ATOM 670 C C . ARG A 1 91 ? 19.655 -18.766 20.214 1.00 44.47 91 ARG A C 1
ATOM 672 O O . ARG A 1 91 ? 19.847 -19.524 21.160 1.00 44.47 91 ARG A O 1
ATOM 679 N N . VAL A 1 92 ? 18.522 -18.777 19.508 1.00 49.34 92 VAL A N 1
ATOM 680 C CA . VAL A 1 92 ? 17.431 -19.742 19.739 1.00 49.34 92 VAL A CA 1
ATOM 681 C C . VAL A 1 92 ? 17.829 -21.152 19.281 1.00 49.34 92 VAL A C 1
ATOM 683 O O . VAL A 1 92 ? 17.510 -22.124 19.962 1.00 49.34 92 VAL A O 1
ATOM 686 N N . GLN A 1 93 ? 18.589 -21.286 18.188 1.00 47.06 93 GLN A N 1
ATOM 687 C CA . GLN A 1 93 ? 19.095 -22.588 17.729 1.00 47.06 93 GLN A CA 1
ATOM 688 C C . GLN A 1 93 ? 20.180 -23.182 18.640 1.00 47.06 93 GLN A C 1
ATOM 690 O O . GLN A 1 93 ? 20.177 -24.392 18.860 1.00 47.06 93 GLN A O 1
ATOM 695 N N . GLU A 1 94 ? 21.068 -22.367 19.219 1.00 49.31 94 GLU A N 1
ATOM 696 C CA . GLU A 1 94 ? 22.100 -22.857 20.152 1.00 49.31 94 GLU A CA 1
ATOM 697 C C . GLU A 1 94 ? 21.527 -23.316 21.504 1.00 49.31 94 GLU A C 1
ATOM 699 O O . GLU A 1 94 ? 22.065 -24.234 22.122 1.00 49.31 94 GLU A O 1
ATOM 704 N N . LEU A 1 95 ? 20.406 -22.737 21.950 1.00 51.12 95 LEU A N 1
ATOM 705 C CA . LEU A 1 95 ? 19.735 -23.130 23.196 1.00 51.12 95 LEU A CA 1
ATOM 706 C C . LEU A 1 95 ? 18.787 -24.338 23.036 1.00 51.12 95 LEU A C 1
ATOM 708 O O . LEU A 1 95 ? 18.370 -24.910 24.040 1.00 51.12 95 LEU A O 1
ATOM 712 N N . GLY A 1 96 ? 18.468 -24.753 21.802 1.00 42.97 96 GLY A N 1
ATOM 713 C CA . GLY A 1 96 ? 17.583 -25.891 21.500 1.00 42.97 96 GLY A CA 1
ATOM 714 C C . GLY A 1 96 ? 18.285 -27.243 21.292 1.00 42.97 96 GLY A C 1
ATOM 715 O O . GLY A 1 96 ? 17.622 -28.256 21.069 1.00 42.97 96 GLY A O 1
ATOM 716 N N . GLY A 1 97 ? 19.619 -27.294 21.345 1.00 39.75 97 GLY A N 1
ATOM 717 C CA . GLY A 1 97 ? 20.408 -28.500 21.076 1.00 39.75 97 GLY A CA 1
ATOM 718 C C . GLY A 1 97 ? 20.758 -29.316 22.325 1.00 39.75 97 GLY A C 1
ATOM 719 O O . GLY A 1 97 ? 21.921 -29.345 22.717 1.00 39.75 97 GLY A O 1
ATOM 720 N N . GLY A 1 98 ? 19.788 -30.009 22.938 1.00 35.19 98 GLY A N 1
ATOM 721 C CA . GLY A 1 98 ? 20.026 -30.857 24.120 1.00 35.19 98 GLY A CA 1
ATOM 722 C C . GLY A 1 98 ? 19.046 -32.029 24.306 1.00 35.19 98 GLY A C 1
ATOM 723 O O . GLY A 1 98 ? 18.066 -31.901 25.020 1.00 35.19 98 GLY A O 1
ATOM 724 N N . VAL A 1 99 ? 19.354 -33.166 23.666 1.00 41.62 99 VAL A N 1
ATOM 725 C CA . VAL A 1 99 ? 19.021 -34.588 23.967 1.00 41.62 99 VAL A CA 1
ATOM 726 C C . VAL A 1 99 ? 17.653 -34.963 24.600 1.00 41.62 99 VAL A C 1
ATOM 728 O O . VAL A 1 99 ? 17.477 -34.895 25.807 1.00 41.62 99 VAL A O 1
ATOM 731 N N . GLY A 1 100 ? 16.789 -35.588 23.779 1.00 36.50 100 GLY A N 1
ATOM 732 C CA . GLY A 1 100 ? 16.185 -36.924 23.992 1.00 36.50 100 GLY A CA 1
ATOM 733 C C . GLY A 1 100 ? 15.130 -37.165 25.092 1.00 36.50 100 GLY A C 1
ATOM 734 O O . GLY A 1 100 ? 15.458 -37.250 26.268 1.00 36.50 100 GLY A O 1
ATOM 735 N N . GLY A 1 101 ? 13.898 -37.506 24.682 1.00 30.05 101 GLY A N 1
ATOM 736 C CA . GLY A 1 101 ? 12.917 -38.213 25.522 1.00 30.05 101 GLY A CA 1
ATOM 737 C C . GLY A 1 101 ? 11.479 -38.061 25.022 1.00 30.05 101 GLY A C 1
ATOM 738 O O . GLY A 1 101 ? 10.974 -36.950 24.953 1.00 30.05 101 GLY A O 1
ATOM 739 N N . GLY A 1 102 ? 10.836 -39.168 24.638 1.00 38.47 102 GLY A N 1
ATOM 740 C CA . GLY A 1 102 ? 9.476 -39.184 24.099 1.00 38.47 102 GLY A CA 1
ATOM 741 C C . GLY A 1 102 ? 8.415 -38.677 25.079 1.00 38.47 102 GLY A C 1
ATOM 742 O O . GLY A 1 102 ? 8.469 -38.953 26.274 1.00 38.47 102 GLY A O 1
ATOM 743 N N . GLY A 1 103 ? 7.432 -37.971 24.533 1.00 28.80 103 GLY A N 1
ATOM 744 C CA . GLY A 1 103 ? 6.276 -37.456 25.247 1.00 28.80 103 GLY A CA 1
ATOM 745 C C . GLY A 1 103 ? 5.549 -36.463 24.356 1.00 28.80 103 GLY A C 1
ATOM 746 O O . GLY A 1 103 ? 6.148 -35.483 23.930 1.00 28.80 103 GLY A O 1
ATOM 747 N N . ASP A 1 104 ? 4.311 -36.812 24.024 1.00 40.69 104 ASP A N 1
ATOM 748 C CA . ASP A 1 104 ? 3.232 -35.989 23.477 1.00 40.69 104 ASP A CA 1
ATOM 749 C C . ASP A 1 104 ? 3.518 -34.472 23.463 1.00 40.69 104 ASP A C 1
ATOM 751 O O . ASP A 1 104 ? 3.598 -33.834 24.512 1.00 40.69 104 ASP A O 1
ATOM 755 N N . GLN A 1 105 ? 3.702 -33.897 22.271 1.00 30.52 105 GLN A N 1
ATOM 756 C CA . GLN A 1 105 ? 3.807 -32.450 22.095 1.00 30.52 105 GLN A CA 1
ATOM 757 C C . GLN A 1 105 ? 2.646 -31.977 21.234 1.00 30.52 105 GLN A C 1
ATOM 759 O O . GLN A 1 105 ? 2.677 -32.027 20.004 1.00 30.52 105 GLN A O 1
ATOM 764 N N . THR A 1 106 ? 1.621 -31.487 21.921 1.00 30.73 106 THR A N 1
ATOM 765 C CA . THR A 1 106 ? 0.708 -30.480 21.395 1.00 30.73 106 THR A CA 1
ATOM 766 C C . THR A 1 106 ? 1.544 -29.297 20.913 1.00 30.73 106 THR A C 1
ATOM 768 O O . THR A 1 106 ? 2.122 -28.566 21.718 1.00 30.73 106 THR A O 1
ATOM 771 N N . VAL A 1 107 ? 1.650 -29.145 19.596 1.00 32.78 107 VAL A N 1
ATOM 772 C CA . VAL A 1 107 ? 2.235 -27.970 18.945 1.00 32.78 107 VAL A CA 1
ATOM 773 C C . VAL A 1 107 ? 1.430 -26.746 19.387 1.00 32.78 107 VAL A C 1
ATOM 775 O O . VAL A 1 107 ? 0.236 -26.651 19.109 1.00 32.78 107 VAL A O 1
ATOM 778 N N . GLY A 1 108 ? 2.072 -25.87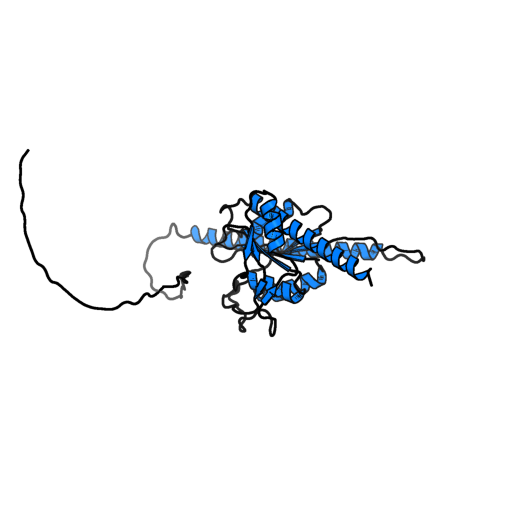2 20.163 1.00 28.03 108 GLY A N 1
ATOM 779 C CA . GLY A 1 108 ? 1.502 -24.618 20.645 1.00 28.03 108 GLY A CA 1
ATOM 780 C C . GLY A 1 108 ? 1.275 -23.637 19.498 1.00 28.03 108 GLY A C 1
ATOM 781 O O . GLY A 1 108 ? 2.097 -23.527 18.592 1.00 28.03 108 GLY A O 1
ATOM 782 N N . LEU A 1 109 ? 0.121 -22.985 19.565 1.00 33.78 109 LEU A N 1
ATOM 783 C CA . LEU A 1 109 ? -0.513 -22.129 18.570 1.00 33.78 109 LEU A CA 1
ATOM 784 C C . LEU A 1 109 ? 0.116 -20.724 18.467 1.00 33.78 109 LEU A C 1
ATOM 786 O O . LEU A 1 109 ? 0.429 -20.112 19.483 1.00 33.78 109 LEU A O 1
ATOM 790 N N . ASP A 1 110 ? 0.150 -20.230 17.224 1.00 39.75 110 ASP A N 1
ATOM 791 C CA . ASP A 1 110 ? -0.159 -18.859 16.782 1.00 39.75 110 ASP A CA 1
ATOM 792 C C . ASP A 1 110 ? 0.743 -17.669 17.174 1.00 39.75 110 ASP A C 1
ATOM 794 O O . ASP A 1 110 ? 0.280 -16.724 17.807 1.00 39.75 110 ASP A O 1
ATOM 798 N N . ASP A 1 111 ? 1.961 -17.604 16.623 1.00 38.03 111 ASP A N 1
ATOM 799 C CA . ASP A 1 111 ? 2.631 -16.314 16.375 1.00 38.03 111 ASP A CA 1
ATOM 800 C C . ASP A 1 111 ? 2.289 -15.833 14.949 1.00 38.03 111 ASP A C 1
ATOM 802 O O . ASP A 1 111 ? 2.795 -16.355 13.951 1.00 38.03 111 ASP A O 1
ATOM 806 N N . LYS A 1 112 ? 1.383 -14.853 14.825 1.00 47.97 112 LYS A N 1
ATOM 807 C CA . LYS A 1 112 ? 0.961 -14.285 13.532 1.00 47.97 112 LYS A CA 1
ATOM 808 C C . LYS A 1 112 ? 1.862 -13.112 13.148 1.00 47.97 112 LYS A C 1
ATOM 810 O O . LYS A 1 112 ? 1.660 -11.979 13.580 1.00 47.97 112 LYS A O 1
ATOM 815 N N . ALA A 1 113 ? 2.861 -13.375 12.309 1.00 47.50 113 ALA A N 1
ATOM 816 C CA . ALA A 1 113 ? 3.731 -12.330 11.775 1.00 47.50 113 ALA A CA 1
ATOM 817 C C . ALA A 1 113 ? 3.032 -11.557 10.642 1.00 47.50 113 ALA A C 1
ATOM 819 O O . ALA A 1 113 ? 2.729 -12.121 9.585 1.00 47.50 113 ALA A O 1
ATOM 820 N N . LEU A 1 114 ? 2.811 -10.253 10.830 1.00 43.44 114 LEU A N 1
ATOM 821 C CA . LEU A 1 114 ? 2.334 -9.343 9.788 1.00 43.44 114 LEU A CA 1
ATOM 822 C C . LEU A 1 114 ? 3.463 -8.392 9.407 1.00 43.44 114 LEU A C 1
ATOM 824 O O . LEU A 1 114 ? 3.960 -7.628 10.229 1.00 43.44 114 LEU A O 1
ATOM 828 N N . GLN A 1 115 ? 3.809 -8.339 8.126 1.00 44.06 115 GLN A N 1
ATOM 829 C CA . GLN A 1 115 ? 4.802 -7.379 7.669 1.00 44.06 115 GLN A CA 1
ATOM 830 C C . GLN A 1 115 ? 4.137 -6.249 6.896 1.00 44.06 115 GLN A C 1
ATOM 832 O O . GLN A 1 115 ? 3.507 -6.460 5.868 1.00 44.06 115 GLN A O 1
ATOM 837 N N . ILE A 1 116 ? 4.320 -5.017 7.346 1.00 43.03 116 ILE A N 1
ATOM 838 C CA . ILE A 1 116 ? 3.906 -3.836 6.594 1.00 43.03 116 ILE A CA 1
ATOM 839 C C . ILE A 1 116 ? 5.143 -3.311 5.892 1.00 43.03 116 ILE A C 1
ATOM 841 O O . ILE A 1 116 ? 6.108 -2.877 6.514 1.00 43.03 116 ILE A O 1
ATOM 845 N N . ARG A 1 117 ? 5.157 -3.355 4.566 1.00 41.50 117 ARG A N 1
ATOM 846 C CA . ARG A 1 117 ? 6.260 -2.753 3.823 1.00 41.50 117 ARG A CA 1
ATOM 847 C C . ARG A 1 117 ? 5.950 -1.261 3.666 1.00 41.50 117 ARG A C 1
ATOM 849 O O . ARG A 1 117 ? 4.843 -0.878 3.296 1.00 41.50 117 ARG A O 1
ATOM 856 N N . ARG A 1 118 ? 6.921 -0.444 4.081 1.00 44.34 118 ARG A N 1
ATOM 857 C CA . ARG A 1 118 ? 6.879 1.013 4.278 1.00 44.34 118 ARG A CA 1
ATOM 858 C C . ARG A 1 118 ? 6.309 1.748 3.072 1.00 44.34 118 ARG A C 1
ATOM 860 O O . ARG A 1 118 ? 6.293 1.263 1.944 1.00 44.34 118 ARG A O 1
ATOM 867 N N . GLY A 1 119 ? 5.985 3.006 3.345 1.00 42.81 119 GLY A N 1
ATOM 868 C CA . GLY A 1 119 ? 5.936 4.040 2.330 1.00 42.81 119 GLY A CA 1
ATOM 869 C C . GLY A 1 119 ? 7.149 4.024 1.399 1.00 42.81 119 GLY A C 1
ATOM 870 O O . GLY A 1 119 ? 8.265 3.701 1.801 1.00 42.81 119 GLY A O 1
ATOM 871 N N . PHE A 1 120 ? 6.903 4.396 0.151 1.00 46.75 120 PHE A N 1
ATOM 872 C CA . PHE A 1 120 ? 7.944 4.651 -0.837 1.00 46.75 120 PHE A CA 1
ATOM 873 C C . PHE A 1 120 ? 8.890 5.774 -0.373 1.00 46.75 120 PHE A C 1
ATOM 875 O O . PHE A 1 120 ? 8.477 6.671 0.368 1.00 46.75 120 PHE A O 1
ATOM 882 N N . GLU A 1 121 ? 10.132 5.791 -0.857 1.00 36.19 121 GLU A N 1
ATOM 883 C CA . GLU A 1 121 ? 11.002 6.968 -0.693 1.00 36.19 121 GLU A CA 1
ATOM 884 C C . GLU A 1 121 ? 10.365 8.233 -1.333 1.00 36.19 121 GLU A C 1
ATOM 886 O O . GLU A 1 121 ? 9.411 8.127 -2.120 1.00 36.19 121 GLU A O 1
ATOM 891 N N . PRO A 1 122 ? 10.834 9.456 -1.004 1.00 46.88 122 PRO A N 1
ATOM 892 C CA . PRO A 1 122 ? 10.411 10.678 -1.686 1.00 46.88 122 PRO A CA 1
ATOM 893 C C . PRO A 1 122 ? 10.488 10.552 -3.213 1.00 46.88 122 PRO A C 1
ATOM 895 O O . PRO A 1 122 ? 11.454 10.020 -3.763 1.00 46.88 122 PRO A O 1
ATOM 898 N N . PHE A 1 123 ? 9.471 11.064 -3.904 1.00 38.66 123 PHE A N 1
ATOM 899 C CA . PHE A 1 123 ? 9.366 10.963 -5.355 1.00 38.66 123 PHE A CA 1
ATOM 900 C C . PHE A 1 123 ? 8.676 12.188 -5.963 1.00 38.66 123 PHE A C 1
ATOM 902 O O . PHE A 1 123 ? 7.712 12.720 -5.406 1.00 38.66 123 PHE A O 1
ATOM 909 N N . GLY A 1 124 ? 9.150 12.614 -7.138 1.00 52.03 124 GLY A N 1
ATOM 910 C CA . GLY A 1 124 ? 8.657 13.815 -7.810 1.00 52.03 124 GLY A CA 1
ATOM 911 C C . GLY A 1 124 ? 8.879 15.070 -6.959 1.00 52.03 124 GLY A C 1
ATOM 912 O O . GLY A 1 124 ? 9.976 15.295 -6.462 1.00 52.03 124 GLY A O 1
ATOM 913 N N . GLU A 1 125 ? 7.834 15.878 -6.776 1.00 39.41 125 GLU A N 1
ATOM 914 C CA . GLU A 1 125 ? 7.884 17.133 -6.005 1.00 39.41 125 GLU A CA 1
ATOM 915 C C . GLU A 1 125 ? 7.683 16.939 -4.486 1.00 39.41 125 GLU A C 1
ATOM 917 O O . GLU A 1 125 ? 7.686 17.903 -3.718 1.00 39.41 125 GLU A O 1
ATOM 922 N N . HIS A 1 126 ? 7.486 15.705 -4.013 1.00 48.38 126 HIS A N 1
ATOM 923 C CA . HIS A 1 126 ? 7.163 15.442 -2.611 1.00 48.38 126 HIS A CA 1
ATOM 924 C C . HIS A 1 126 ? 8.428 15.266 -1.765 1.00 48.38 126 HIS A C 1
ATOM 926 O O . HIS A 1 126 ? 8.973 14.170 -1.678 1.00 48.38 126 HIS A O 1
ATOM 932 N N . ALA A 1 127 ? 8.857 16.334 -1.085 1.00 50.56 127 ALA A N 1
ATOM 933 C CA . ALA A 1 127 ? 9.993 16.308 -0.153 1.00 50.56 127 ALA A CA 1
ATOM 934 C C . ALA A 1 127 ? 9.761 15.422 1.093 1.00 50.56 127 ALA A C 1
ATOM 936 O O . ALA A 1 127 ? 10.718 14.968 1.715 1.00 50.56 127 ALA A O 1
ATOM 937 N N . VAL A 1 128 ? 8.495 15.163 1.446 1.00 64.56 128 VAL A N 1
ATOM 938 C CA . VAL A 1 128 ? 8.079 14.261 2.531 1.00 64.56 128 VAL A CA 1
ATOM 939 C C . VAL A 1 128 ? 7.039 13.296 1.978 1.00 64.56 128 VAL A C 1
ATOM 941 O O . VAL A 1 128 ? 5.991 13.724 1.489 1.00 64.56 128 VAL A O 1
ATOM 944 N N . ASN A 1 129 ? 7.307 11.992 2.064 1.00 80.69 129 ASN A N 1
ATOM 945 C CA . ASN A 1 129 ? 6.347 10.991 1.625 1.00 80.69 129 ASN A CA 1
ATOM 946 C C . ASN A 1 129 ? 5.295 10.738 2.720 1.00 80.69 129 ASN A C 1
ATOM 948 O O . ASN A 1 129 ? 5.606 10.227 3.796 1.00 80.69 129 ASN A O 1
ATOM 952 N N . SER A 1 130 ? 4.035 11.080 2.433 1.00 87.38 130 SER A N 1
ATOM 953 C CA . SER A 1 130 ? 2.921 10.928 3.379 1.00 87.38 130 SER A CA 1
ATOM 954 C C . SER A 1 130 ? 2.676 9.471 3.776 1.00 87.38 130 SER A C 1
ATOM 956 O O . SER A 1 130 ? 2.327 9.219 4.926 1.00 87.38 130 SER A O 1
ATOM 958 N N . SER A 1 131 ? 2.929 8.505 2.880 1.00 89.12 131 SER A N 1
ATOM 959 C CA . SER A 1 131 ? 2.835 7.086 3.242 1.00 89.12 131 SER A CA 1
ATOM 960 C C . SER A 1 131 ? 3.889 6.679 4.256 1.00 89.12 131 SER A C 1
ATOM 962 O O . SER A 1 131 ? 3.609 5.854 5.117 1.00 89.12 131 SER A O 1
ATOM 964 N N . TRP A 1 132 ? 5.090 7.260 4.185 1.00 88.12 132 TRP A N 1
ATOM 965 C CA . TRP A 1 132 ? 6.142 6.918 5.135 1.00 88.12 132 TRP A CA 1
ATOM 966 C C . TRP A 1 132 ? 5.807 7.435 6.533 1.00 88.12 132 TRP A C 1
ATOM 968 O O . TRP A 1 132 ? 5.811 6.668 7.489 1.00 88.12 132 TRP A O 1
ATOM 978 N N . VAL A 1 133 ? 5.394 8.700 6.629 1.00 90.38 133 VAL A N 1
ATOM 979 C CA . VAL A 1 133 ? 4.970 9.301 7.900 1.00 90.38 133 VAL A CA 1
ATOM 980 C C . VAL A 1 133 ? 3.788 8.543 8.514 1.00 90.38 133 VAL A C 1
ATOM 982 O O . VAL A 1 133 ? 3.809 8.245 9.702 1.00 90.38 133 VAL A O 1
ATOM 985 N N . ALA A 1 134 ? 2.786 8.168 7.714 1.00 93.38 134 ALA A N 1
ATOM 986 C CA . ALA A 1 134 ? 1.645 7.393 8.202 1.00 93.38 134 ALA A CA 1
ATOM 987 C C . ALA A 1 134 ? 2.058 6.018 8.762 1.00 93.38 134 ALA A C 1
ATOM 989 O O . ALA A 1 134 ? 1.535 5.585 9.786 1.00 93.38 134 ALA A O 1
ATOM 990 N N . VAL A 1 135 ? 3.017 5.344 8.119 1.00 92.19 135 VAL A N 1
ATOM 991 C CA . VAL A 1 135 ? 3.545 4.058 8.598 1.00 92.19 135 VAL A CA 1
ATOM 992 C C . VAL A 1 135 ? 4.363 4.223 9.884 1.00 92.19 135 VAL A C 1
ATOM 994 O O . VAL A 1 135 ? 4.275 3.366 10.755 1.00 92.19 135 VAL A O 1
ATOM 997 N N . GLN A 1 136 ? 5.108 5.319 10.050 1.00 90.50 136 GLN A N 1
ATOM 998 C CA . GLN A 1 136 ? 5.820 5.598 11.306 1.00 90.50 136 GLN A CA 1
ATOM 999 C C . GLN A 1 136 ? 4.860 5.844 12.477 1.00 90.50 136 GLN A C 1
ATOM 1001 O O . GLN A 1 136 ? 5.112 5.389 13.590 1.00 90.50 136 GLN A O 1
ATOM 1006 N N . GLU A 1 137 ? 3.752 6.545 12.234 1.00 95.19 137 GLU A N 1
ATOM 1007 C CA . GLU A 1 137 ? 2.693 6.731 13.234 1.00 95.19 137 GLU A CA 1
ATOM 1008 C C . GLU A 1 137 ? 2.044 5.385 13.590 1.00 95.19 137 GLU A C 1
ATOM 1010 O O . GLU A 1 137 ? 1.820 5.091 14.761 1.00 95.19 137 GLU A O 1
ATOM 1015 N N . LEU A 1 138 ? 1.810 4.518 12.598 1.00 94.62 138 LEU A N 1
ATOM 1016 C CA . LEU A 1 138 ? 1.324 3.159 12.834 1.00 94.62 138 LEU A CA 1
ATOM 1017 C C . LEU A 1 138 ? 2.306 2.312 13.659 1.00 94.62 138 LEU A C 1
ATOM 1019 O O . LEU A 1 138 ? 1.873 1.609 14.566 1.00 94.62 138 LEU A O 1
ATOM 1023 N N . GLU A 1 139 ? 3.606 2.370 13.363 1.00 92.25 139 GLU A N 1
ATOM 1024 C CA . GLU A 1 139 ? 4.638 1.639 14.112 1.00 92.25 139 GLU A CA 1
ATOM 1025 C C . GLU A 1 139 ? 4.627 2.036 15.597 1.00 92.25 139 GLU A C 1
ATOM 1027 O O . GLU A 1 139 ? 4.721 1.174 16.465 1.00 92.25 139 GLU A O 1
ATOM 1032 N N . GLN A 1 140 ? 4.422 3.325 15.895 1.00 93.88 140 GLN A N 1
ATOM 1033 C CA . GLN A 1 140 ? 4.291 3.823 17.269 1.00 93.88 140 GLN A CA 1
ATOM 1034 C C . GLN A 1 140 ? 2.998 3.365 17.955 1.00 93.88 140 GLN A C 1
ATOM 1036 O O . GLN A 1 140 ? 3.002 3.099 19.156 1.00 93.88 140 GLN A O 1
ATOM 1041 N N . LEU A 1 141 ? 1.890 3.290 17.211 1.00 94.75 141 LEU A N 1
ATOM 1042 C CA . LEU A 1 141 ? 0.601 2.824 17.729 1.00 94.75 141 LEU A CA 1
ATOM 1043 C C . LEU A 1 141 ? 0.571 1.303 17.954 1.00 94.75 141 LEU A C 1
ATOM 1045 O O . LEU A 1 141 ? -0.124 0.832 18.855 1.00 94.75 141 LEU A O 1
ATOM 1049 N N . GLY A 1 142 ? 1.299 0.541 17.134 1.00 92.12 142 GLY A N 1
ATOM 1050 C CA . GLY A 1 142 ? 1.288 -0.919 17.117 1.00 92.12 142 GLY A CA 1
ATOM 1051 C C . GLY A 1 142 ? -0.031 -1.514 16.609 1.00 92.12 142 GLY A C 1
ATOM 1052 O O . GLY A 1 142 ? -0.979 -0.809 16.266 1.00 92.12 142 GLY A O 1
ATOM 1053 N N . LEU A 1 143 ? -0.111 -2.845 16.557 1.00 92.12 143 LEU A N 1
ATOM 1054 C CA . LEU A 1 143 ? -1.319 -3.579 16.135 1.00 92.12 143 LEU A CA 1
ATOM 1055 C C . LEU A 1 143 ? -1.882 -4.506 17.223 1.00 92.12 143 LEU A C 1
ATOM 1057 O O . LEU A 1 143 ? -2.844 -5.231 16.974 1.00 92.12 143 LEU A O 1
ATOM 1061 N N . GLY A 1 144 ? -1.336 -4.420 18.438 1.00 89.25 144 GLY A N 1
ATOM 1062 C CA . GLY A 1 144 ? -1.607 -5.330 19.551 1.00 89.25 144 GLY A CA 1
ATOM 1063 C C . GLY A 1 144 ? -0.508 -6.383 19.714 1.00 89.25 144 GLY A C 1
ATOM 1064 O O . GLY A 1 144 ? 0.296 -6.595 18.813 1.00 89.25 144 GLY A O 1
ATOM 1065 N N . GLU A 1 145 ? -0.472 -7.041 20.875 1.00 84.38 145 GLU A N 1
ATOM 1066 C CA . GLU A 1 145 ? 0.613 -7.970 21.250 1.00 84.38 145 GLU A CA 1
ATOM 1067 C C . GLU A 1 145 ? 0.663 -9.246 20.397 1.00 84.38 145 GLU A C 1
ATOM 1069 O O . GLU A 1 145 ? 1.713 -9.864 20.282 1.00 84.38 145 GLU A O 1
ATOM 1074 N N . ALA A 1 146 ? -0.457 -9.629 19.777 1.00 85.00 146 ALA A N 1
ATOM 1075 C CA . ALA A 1 146 ? -0.554 -10.825 18.938 1.00 85.00 146 ALA A CA 1
ATOM 1076 C C . ALA A 1 146 ? -0.001 -10.634 17.513 1.00 85.00 146 ALA A C 1
ATOM 1078 O O . ALA A 1 146 ? -0.009 -11.578 16.725 1.00 85.00 146 ALA A O 1
ATOM 1079 N N . VAL A 1 147 ? 0.410 -9.413 17.156 1.00 86.69 147 VAL A N 1
ATOM 1080 C CA . VAL A 1 147 ? 0.862 -9.068 15.807 1.00 86.69 147 VAL A CA 1
ATOM 1081 C C . VAL A 1 147 ? 2.298 -8.573 15.873 1.00 86.69 147 VAL A C 1
ATOM 1083 O O . VAL A 1 147 ? 2.564 -7.469 16.348 1.00 86.69 147 VAL A O 1
ATOM 1086 N N . ASP A 1 148 ? 3.216 -9.372 15.337 1.00 87.19 148 ASP A N 1
ATOM 1087 C CA . ASP A 1 148 ? 4.604 -8.954 15.160 1.00 87.19 148 ASP A CA 1
ATOM 1088 C C . ASP A 1 148 ? 4.718 -8.082 13.904 1.00 87.19 148 ASP A C 1
ATOM 1090 O O . ASP A 1 148 ? 4.684 -8.590 12.778 1.00 87.19 148 ASP A O 1
ATOM 1094 N N . LEU A 1 149 ? 4.767 -6.761 14.109 1.00 86.56 149 LEU A N 1
ATOM 1095 C CA . LEU A 1 149 ? 4.769 -5.749 13.058 1.00 86.56 149 LEU A CA 1
ATOM 1096 C C . LEU A 1 149 ? 6.195 -5.412 12.603 1.00 86.56 149 LEU A C 1
ATOM 1098 O O . LEU A 1 149 ? 6.953 -4.756 13.314 1.00 86.56 149 LEU A O 1
ATOM 1102 N N . HIS A 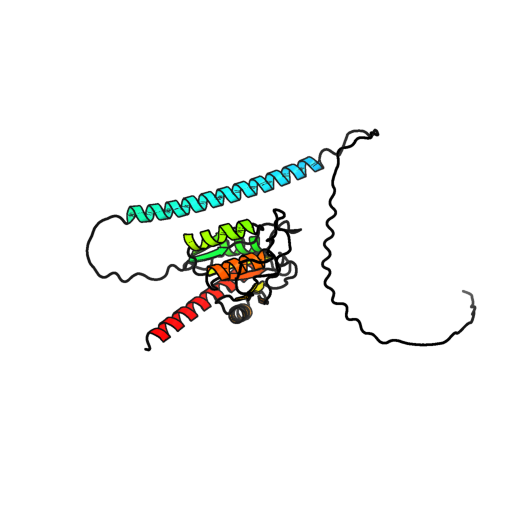1 150 ? 6.511 -5.746 11.351 1.00 85.50 150 HIS A N 1
ATOM 1103 C CA . HIS A 1 150 ? 7.776 -5.370 10.707 1.00 85.50 150 HIS A CA 1
ATOM 1104 C C . HIS A 1 150 ? 7.585 -4.270 9.666 1.00 85.50 150 HIS A C 1
ATOM 1106 O O . HIS A 1 150 ? 6.736 -4.419 8.790 1.00 85.50 150 HIS A O 1
ATOM 1112 N N . VAL A 1 151 ? 8.422 -3.226 9.701 1.00 83.12 151 VAL A N 1
ATOM 1113 C CA . VAL A 1 151 ? 8.322 -2.031 8.840 1.00 83.12 151 VAL A CA 1
ATOM 1114 C C . VAL A 1 151 ? 9.599 -1.824 7.987 1.00 83.12 151 VAL A C 1
ATOM 1116 O O . VAL A 1 151 ? 10.634 -1.423 8.517 1.00 83.12 151 VAL A O 1
ATOM 1119 N N . CYS A 1 152 ? 9.559 -2.047 6.652 1.00 79.06 152 CYS A N 1
ATOM 1120 C CA . CYS A 1 152 ? 10.728 -1.906 5.716 1.00 79.06 152 CYS A CA 1
ATOM 1121 C C . CYS A 1 152 ? 10.570 -1.010 4.432 1.00 79.06 152 CYS A C 1
ATOM 1123 O O . CYS A 1 152 ? 9.537 -1.135 3.784 1.00 79.06 152 CYS A O 1
ATOM 1125 N N . GLU A 1 153 ? 11.547 -0.135 4.060 1.00 79.81 153 GLU A N 1
ATOM 1126 C CA . GLU A 1 153 ? 11.467 0.921 2.994 1.00 79.81 153 GLU A CA 1
ATOM 1127 C C . GLU A 1 153 ? 11.606 0.314 1.641 1.00 79.81 153 GLU A C 1
ATOM 1129 O O . GLU A 1 153 ? 12.521 -0.475 1.418 1.00 79.81 153 GLU A O 1
ATOM 1134 N N . ILE A 1 154 ? 10.719 0.715 0.737 1.00 82.19 154 ILE A N 1
ATOM 1135 C CA . ILE A 1 154 ? 10.810 0.298 -0.646 1.00 82.19 154 ILE A CA 1
ATOM 1136 C C . ILE A 1 154 ? 11.347 1.481 -1.456 1.00 82.19 154 ILE A C 1
ATOM 1138 O O . ILE A 1 154 ? 10.676 2.516 -1.555 1.00 82.19 154 ILE A O 1
ATOM 1142 N N . PRO A 1 155 ? 12.552 1.346 -2.042 1.00 84.38 155 PRO A N 1
ATOM 1143 C CA . PRO A 1 155 ? 13.055 2.310 -3.009 1.00 84.38 155 PRO A CA 1
ATOM 1144 C C . PRO A 1 155 ? 12.089 2.449 -4.187 1.00 84.38 155 PRO A C 1
ATOM 1146 O O . PRO A 1 155 ? 11.456 1.479 -4.611 1.00 84.38 155 PRO A O 1
ATOM 1149 N N . VAL A 1 156 ? 12.002 3.642 -4.765 1.00 87.44 156 VAL A N 1
ATOM 1150 C CA . VAL A 1 156 ? 11.185 3.912 -5.953 1.00 87.44 156 VAL A CA 1
ATOM 1151 C C . VAL A 1 156 ? 12.024 3.525 -7.172 1.00 87.44 156 VAL A C 1
ATOM 1153 O O . VAL A 1 156 ? 12.421 4.358 -7.982 1.00 87.44 156 VAL A O 1
ATOM 1156 N N . GLU A 1 157 ? 12.336 2.232 -7.253 1.00 91.94 157 GLU A N 1
ATOM 1157 C CA . GLU A 1 157 ? 13.202 1.609 -8.253 1.00 91.94 157 GLU A CA 1
ATOM 1158 C C . GLU A 1 157 ? 12.655 0.219 -8.607 1.00 91.94 157 GLU A C 1
ATOM 1160 O O . GLU A 1 157 ? 12.508 -0.645 -7.736 1.00 91.94 157 GLU A O 1
ATOM 1165 N N . TYR A 1 158 ? 12.360 -0.038 -9.886 1.00 92.88 158 TYR A N 1
ATOM 1166 C CA . TYR A 1 158 ? 11.743 -1.312 -10.294 1.00 92.88 158 TYR A CA 1
ATOM 1167 C C . TYR A 1 158 ? 12.643 -2.513 -9.974 1.00 92.88 158 TYR A C 1
ATOM 1169 O O . TYR A 1 158 ? 12.171 -3.552 -9.511 1.00 92.88 158 TYR A O 1
ATOM 1177 N N . GLN A 1 159 ? 13.952 -2.366 -10.196 1.00 92.50 159 GLN A N 1
ATOM 1178 C CA . GLN A 1 159 ? 14.925 -3.430 -9.936 1.00 92.50 159 GLN A CA 1
ATOM 1179 C C . GLN A 1 159 ? 15.056 -3.723 -8.438 1.00 92.50 159 GLN A C 1
ATOM 1181 O O . GLN A 1 159 ? 15.177 -4.884 -8.047 1.00 92.50 159 GLN A O 1
ATOM 1186 N N . ALA A 1 160 ? 14.983 -2.696 -7.584 1.00 89.56 160 ALA A N 1
ATOM 1187 C CA . ALA A 1 160 ? 14.998 -2.890 -6.139 1.00 89.56 160 ALA A CA 1
ATOM 1188 C C . ALA A 1 160 ? 13.783 -3.706 -5.682 1.00 89.56 160 ALA A C 1
ATOM 1190 O O . ALA A 1 160 ? 13.945 -4.649 -4.912 1.00 89.56 160 ALA A O 1
ATOM 1191 N N . VAL A 1 161 ? 12.591 -3.412 -6.211 1.00 91.44 161 VAL A N 1
ATOM 1192 C CA . VAL A 1 161 ? 11.363 -4.171 -5.918 1.00 91.44 161 VAL A CA 1
ATOM 1193 C C . VAL A 1 161 ? 11.498 -5.642 -6.322 1.00 91.44 161 VAL A C 1
ATOM 1195 O O . VAL A 1 161 ? 11.181 -6.526 -5.523 1.00 91.44 161 VAL A O 1
ATOM 1198 N N . GLN A 1 162 ? 12.015 -5.914 -7.525 1.00 90.88 162 GLN A N 1
ATOM 1199 C CA . GLN A 1 162 ? 12.220 -7.282 -8.019 1.00 90.88 162 GLN A CA 1
ATOM 1200 C C . GLN A 1 162 ? 13.199 -8.095 -7.162 1.00 90.88 162 GLN A C 1
ATOM 1202 O O . GLN A 1 162 ? 13.047 -9.309 -7.064 1.00 90.88 162 GLN A O 1
ATOM 1207 N N . ASN A 1 163 ? 14.175 -7.445 -6.528 1.00 89.44 163 ASN A N 1
ATOM 1208 C CA . ASN A 1 163 ? 15.166 -8.114 -5.686 1.00 89.44 163 ASN A CA 1
ATOM 1209 C C . ASN A 1 163 ? 14.716 -8.236 -4.222 1.00 89.44 163 ASN A C 1
ATOM 1211 O O . ASN A 1 163 ? 14.937 -9.266 -3.589 1.00 89.44 163 ASN A O 1
ATOM 1215 N N . LEU A 1 164 ? 14.081 -7.194 -3.677 1.00 88.06 164 LEU A N 1
ATOM 1216 C CA . LEU A 1 164 ? 13.723 -7.102 -2.261 1.00 88.06 164 LEU A CA 1
ATOM 1217 C C . LEU A 1 164 ? 12.554 -8.021 -1.895 1.00 88.06 164 LEU A C 1
ATOM 1219 O O . LEU A 1 164 ? 12.608 -8.714 -0.878 1.00 88.06 164 LEU A O 1
ATOM 1223 N N . LEU A 1 165 ? 11.489 -8.025 -2.704 1.00 89.44 165 LEU A N 1
ATOM 1224 C CA . LEU A 1 165 ? 10.258 -8.739 -2.360 1.00 89.44 165 LEU A CA 1
ATOM 1225 C C . LEU A 1 165 ? 10.431 -10.267 -2.307 1.00 89.44 165 LEU A C 1
ATOM 1227 O O . LEU A 1 165 ? 9.916 -10.873 -1.368 1.00 89.44 165 LEU A O 1
ATOM 1231 N N . PRO A 1 166 ? 11.150 -10.934 -3.231 1.00 90.38 166 PRO A N 1
ATOM 1232 C CA . PRO A 1 166 ? 11.375 -12.373 -3.113 1.00 90.38 166 PRO A CA 1
ATOM 1233 C C . PRO A 1 166 ? 12.122 -12.769 -1.833 1.00 90.38 166 PRO A C 1
ATOM 1235 O O . PRO A 1 166 ? 11.726 -13.732 -1.176 1.00 90.38 166 PRO A O 1
ATOM 1238 N N . SER A 1 167 ? 13.168 -12.024 -1.457 1.00 86.56 167 SER A N 1
ATOM 1239 C CA . SER A 1 167 ? 13.958 -12.300 -0.246 1.00 86.56 167 SER A CA 1
ATOM 1240 C C . SER A 1 167 ? 13.127 -12.111 1.018 1.00 86.56 167 SER A C 1
ATOM 1242 O O . SER A 1 167 ? 13.065 -13.010 1.849 1.00 86.56 167 SER A O 1
ATOM 1244 N N . LEU A 1 168 ? 12.377 -11.010 1.095 1.00 83.56 168 LEU A N 1
ATOM 1245 C CA . LEU A 1 168 ? 11.382 -10.747 2.135 1.00 83.56 168 LEU A CA 1
ATOM 1246 C C . LEU A 1 168 ? 10.455 -11.942 2.352 1.00 83.56 168 LEU A C 1
ATOM 1248 O O . LEU A 1 168 ? 10.334 -12.452 3.466 1.00 83.56 168 LEU A O 1
ATOM 1252 N N . TRP A 1 169 ?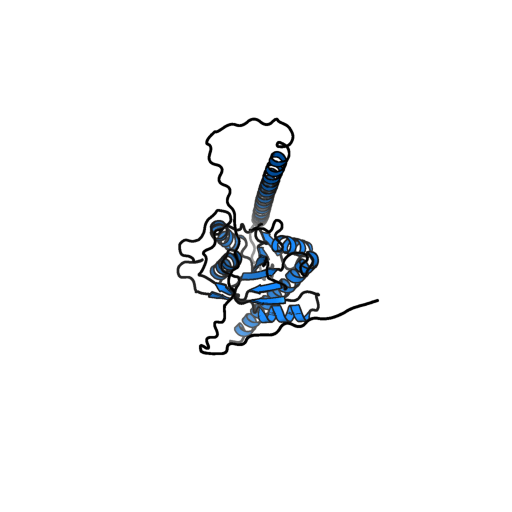 9.803 -12.394 1.279 1.00 85.06 169 TRP A N 1
ATOM 1253 C CA . TRP A 1 169 ? 8.808 -13.457 1.366 1.00 85.06 169 TRP A CA 1
ATOM 1254 C C . TRP A 1 169 ? 9.425 -14.792 1.772 1.00 85.06 169 TRP A C 1
ATOM 1256 O O . TRP A 1 169 ? 8.763 -15.605 2.417 1.00 85.06 169 TRP A O 1
ATOM 1266 N N . LYS A 1 170 ? 10.692 -15.011 1.416 1.00 86.81 170 LYS A N 1
ATOM 1267 C CA . LYS A 1 170 ? 11.449 -16.211 1.762 1.00 86.81 170 LYS A CA 1
ATOM 1268 C C . LYS A 1 170 ? 11.933 -16.206 3.215 1.00 86.81 170 LYS A C 1
ATOM 1270 O O . LYS A 1 170 ? 11.857 -17.240 3.868 1.00 86.81 170 LYS A O 1
ATOM 1275 N N . GLU A 1 171 ? 12.458 -15.086 3.697 1.00 82.81 171 GLU A N 1
ATOM 1276 C CA . GLU A 1 171 ? 13.169 -14.991 4.983 1.00 82.81 171 GLU A CA 1
ATOM 1277 C C . GLU A 1 171 ? 12.236 -14.718 6.165 1.00 82.81 171 GLU A C 1
ATOM 1279 O O . GLU A 1 171 ? 12.454 -15.230 7.269 1.00 82.81 171 GLU A O 1
ATOM 1284 N N . GLN A 1 172 ? 11.197 -13.914 5.926 1.00 78.00 172 GLN A N 1
ATOM 1285 C CA . GLN A 1 172 ? 10.274 -13.455 6.964 1.00 78.00 172 GLN A CA 1
ATOM 1286 C C . GLN A 1 172 ? 8.951 -14.221 6.957 1.00 78.00 172 GLN A C 1
ATOM 1288 O O . GLN A 1 172 ? 8.259 -14.226 7.965 1.00 78.00 172 GLN A O 1
ATOM 1293 N N . GLN A 1 173 ? 8.601 -14.861 5.833 1.00 84.94 173 GLN A N 1
ATOM 1294 C CA . GLN A 1 173 ? 7.357 -15.621 5.648 1.00 84.94 173 GLN A CA 1
ATOM 1295 C C . GLN A 1 173 ? 6.107 -14.960 6.277 1.00 84.94 173 GLN A C 1
ATOM 1297 O O . GLN A 1 173 ? 5.363 -15.634 6.991 1.00 84.94 173 GLN A O 1
ATOM 1302 N N . PRO A 1 174 ? 5.848 -13.659 6.037 1.00 86.44 174 PRO A N 1
ATOM 1303 C CA . PRO A 1 174 ? 4.737 -12.986 6.696 1.00 86.44 174 PRO A CA 1
ATOM 1304 C C . PRO A 1 174 ? 3.386 -13.556 6.243 1.00 86.44 174 PRO A C 1
ATOM 1306 O O . PRO A 1 174 ? 3.239 -14.044 5.118 1.00 86.44 174 PRO A O 1
ATOM 1309 N N . GLN A 1 175 ? 2.376 -13.458 7.109 1.00 88.31 175 GLN A N 1
ATOM 1310 C CA . GLN A 1 175 ? 1.000 -13.863 6.805 1.00 88.31 175 GLN A CA 1
ATOM 1311 C C . GLN A 1 175 ? 0.358 -12.953 5.747 1.00 88.31 175 GLN A C 1
ATOM 1313 O O . GLN A 1 175 ? -0.422 -13.406 4.907 1.00 88.31 175 GLN A O 1
ATOM 1318 N N . LEU A 1 176 ? 0.686 -11.663 5.796 1.00 91.44 176 LEU A N 1
ATOM 1319 C CA . LEU A 1 176 ? 0.191 -10.636 4.890 1.00 91.44 176 LEU A CA 1
ATOM 1320 C C . LEU A 1 176 ? 1.275 -9.565 4.714 1.00 91.44 176 LEU A C 1
ATOM 1322 O O . LEU A 1 176 ? 1.993 -9.238 5.661 1.00 91.44 176 LEU A O 1
ATOM 1326 N N . VAL A 1 177 ? 1.384 -9.022 3.498 1.00 94.00 177 VAL A N 1
ATOM 1327 C CA . VAL A 1 177 ? 2.156 -7.801 3.239 1.00 94.00 177 VAL A CA 1
ATOM 1328 C C . VAL A 1 177 ? 1.231 -6.663 2.861 1.00 94.00 177 VAL A C 1
ATOM 1330 O O . VAL A 1 177 ? 0.526 -6.747 1.858 1.00 94.00 177 VAL A O 1
ATOM 1333 N N . VAL A 1 178 ? 1.265 -5.582 3.636 1.00 96.25 178 VAL A N 1
ATOM 1334 C CA . VAL A 1 178 ? 0.531 -4.351 3.319 1.00 96.25 178 VAL A CA 1
ATOM 1335 C C . VAL A 1 178 ? 1.520 -3.311 2.819 1.00 96.25 178 VAL A C 1
ATOM 1337 O O . VAL A 1 178 ? 2.436 -2.929 3.542 1.00 96.25 178 VAL A O 1
ATOM 1340 N N . HIS A 1 179 ? 1.338 -2.878 1.577 1.00 95.69 179 HIS A N 1
ATOM 1341 C CA . HIS A 1 179 ? 2.080 -1.774 0.976 1.00 95.69 179 HIS A CA 1
ATOM 1342 C C . HIS A 1 179 ? 1.315 -0.476 1.170 1.00 95.69 179 HIS A C 1
ATOM 1344 O O . HIS A 1 179 ? 0.093 -0.448 1.018 1.00 95.69 179 HIS A O 1
ATOM 1350 N N . VAL A 1 180 ? 2.029 0.610 1.453 1.00 95.69 180 VAL A N 1
ATOM 1351 C CA . VAL A 1 180 ? 1.415 1.931 1.607 1.00 95.69 180 VAL A CA 1
ATOM 1352 C C . VAL A 1 180 ? 2.058 2.904 0.628 1.00 95.69 180 VAL A C 1
ATOM 1354 O O . VAL A 1 180 ? 3.276 3.028 0.576 1.00 95.69 180 VAL A O 1
ATOM 1357 N N . GLY A 1 181 ? 1.248 3.613 -0.153 1.00 92.88 181 GLY A N 1
ATOM 1358 C CA . GLY A 1 181 ? 1.719 4.636 -1.087 1.00 92.88 181 GLY A CA 1
ATOM 1359 C C . GLY A 1 181 ? 0.987 5.952 -0.903 1.00 92.88 181 GLY A C 1
ATOM 1360 O O . GLY A 1 181 ? -0.139 5.981 -0.424 1.00 92.88 181 GLY A O 1
ATOM 1361 N N . VAL A 1 182 ? 1.609 7.065 -1.282 1.00 90.25 182 VAL A N 1
ATOM 1362 C CA . VAL A 1 182 ? 0.914 8.356 -1.345 1.00 90.25 182 VAL A CA 1
ATOM 1363 C C . VAL A 1 182 ? 0.270 8.530 -2.718 1.00 90.25 182 VAL A C 1
ATOM 1365 O O . VAL A 1 182 ? 0.897 8.269 -3.743 1.00 90.25 182 VAL A O 1
ATOM 1368 N N . SER A 1 183 ? -0.971 9.009 -2.746 1.00 88.75 183 SER A N 1
ATOM 1369 C CA . SER A 1 183 ? -1.615 9.490 -3.968 1.00 88.75 183 SER A CA 1
ATOM 1370 C C . SER A 1 183 ? -1.911 10.977 -3.829 1.00 88.75 183 SER A C 1
ATOM 1372 O O . SER A 1 183 ? -2.701 11.385 -2.982 1.00 88.75 183 SER A O 1
ATOM 1374 N N . GLY A 1 184 ? -1.295 11.800 -4.683 1.00 84.56 184 GLY A N 1
ATOM 1375 C CA . GLY A 1 184 ? -1.456 13.260 -4.652 1.00 84.56 184 GLY A CA 1
ATOM 1376 C C . GLY A 1 184 ? -2.887 13.749 -4.909 1.00 84.56 184 GLY A C 1
ATOM 1377 O O . GLY A 1 184 ? -3.207 14.890 -4.590 1.00 84.56 184 GLY A O 1
ATOM 1378 N N . LEU A 1 185 ? -3.741 12.891 -5.477 1.00 84.69 185 LEU A N 1
ATOM 1379 C CA . LEU A 1 185 ? -5.143 13.185 -5.785 1.00 84.69 185 LEU A CA 1
ATOM 1380 C C . LEU A 1 185 ? -6.118 12.575 -4.774 1.00 84.69 185 LEU A C 1
ATOM 1382 O O . LEU A 1 185 ? -7.306 12.890 -4.814 1.00 84.69 185 LEU A O 1
ATOM 1386 N N . ALA A 1 186 ? -5.646 11.685 -3.898 1.00 86.88 186 ALA A N 1
ATOM 1387 C CA . ALA A 1 186 ? -6.514 11.040 -2.931 1.00 86.88 186 ALA A CA 1
ATOM 1388 C C . ALA A 1 186 ? -6.988 12.047 -1.878 1.00 86.88 186 ALA A C 1
ATOM 1390 O O . ALA A 1 186 ? -6.228 12.881 -1.391 1.00 86.88 186 ALA A O 1
ATOM 1391 N N . THR A 1 187 ? -8.259 11.927 -1.502 1.00 93.12 187 THR A N 1
ATOM 1392 C CA . THR A 1 187 ? -8.879 12.660 -0.386 1.00 93.12 187 THR A CA 1
ATOM 1393 C C . THR A 1 187 ? -9.340 11.723 0.731 1.00 93.12 187 THR A C 1
ATOM 1395 O O . THR A 1 187 ? -9.876 12.180 1.734 1.00 93.12 187 THR A O 1
ATOM 1398 N N . THR A 1 188 ? -9.156 10.413 0.550 1.00 96.12 188 THR A N 1
ATOM 1399 C CA . THR A 1 188 ? -9.540 9.336 1.474 1.00 96.12 188 THR A CA 1
ATOM 1400 C C . THR A 1 188 ? -8.422 8.301 1.525 1.00 96.12 188 THR A C 1
ATOM 1402 O O . THR A 1 188 ? -7.611 8.232 0.596 1.00 96.12 188 THR A O 1
ATOM 1405 N N . VAL A 1 189 ? -8.382 7.481 2.575 1.00 97.50 189 VAL A N 1
ATOM 1406 C CA . VAL A 1 189 ? -7.542 6.276 2.571 1.00 97.50 189 VAL A CA 1
ATOM 1407 C C . VAL A 1 189 ? -8.159 5.287 1.581 1.00 97.50 189 VAL A C 1
ATOM 1409 O O . VAL A 1 189 ? -9.336 4.964 1.680 1.00 97.50 189 VAL A O 1
ATOM 1412 N N . THR A 1 190 ? -7.404 4.850 0.581 1.00 98.00 190 THR A N 1
ATOM 1413 C CA . THR A 1 190 ? -7.932 4.087 -0.558 1.00 98.00 190 THR A CA 1
ATOM 1414 C C . THR A 1 190 ? -7.353 2.677 -0.564 1.00 98.00 190 THR A C 1
ATOM 1416 O O . THR A 1 190 ? -6.136 2.514 -0.606 1.00 98.00 190 THR A O 1
ATOM 1419 N N . LEU A 1 191 ? -8.216 1.663 -0.527 1.00 98.31 191 LEU A N 1
ATOM 1420 C CA . LEU A 1 191 ? -7.846 0.248 -0.566 1.00 98.31 191 LEU A CA 1
ATOM 1421 C C . LEU A 1 191 ? -7.867 -0.255 -2.012 1.00 98.31 191 LEU A C 1
ATOM 1423 O O . LEU A 1 191 ? -8.911 -0.237 -2.669 1.00 98.31 191 LEU A O 1
ATOM 1427 N N . GLU A 1 192 ? -6.728 -0.718 -2.515 1.00 97.69 192 GLU A N 1
ATOM 1428 C CA . GLU A 1 192 ? -6.620 -1.198 -3.893 1.00 97.69 192 GLU A CA 1
ATOM 1429 C C . GLU A 1 192 ? -7.044 -2.667 -4.002 1.00 97.69 192 GLU A C 1
ATOM 1431 O O . GLU A 1 192 ? -6.443 -3.568 -3.414 1.00 97.69 192 GLU A O 1
ATOM 1436 N N . GLN A 1 193 ? -8.066 -2.932 -4.811 1.00 96.31 193 GLN A N 1
ATOM 1437 C CA . GLN A 1 193 ? -8.641 -4.264 -5.001 1.00 96.31 193 GLN A CA 1
ATOM 1438 C C . GLN A 1 193 ? -7.757 -5.176 -5.856 1.00 96.31 193 GLN A C 1
ATOM 1440 O O . GLN A 1 193 ? -7.835 -6.400 -5.730 1.00 96.31 193 GLN A O 1
ATOM 1445 N N . CYS A 1 194 ? -6.943 -4.608 -6.749 1.00 96.25 194 CYS A N 1
ATOM 1446 C CA . CYS A 1 194 ? -6.113 -5.394 -7.650 1.00 96.25 194 CYS A CA 1
ATOM 1447 C C . CYS A 1 194 ? -4.878 -4.660 -8.172 1.00 96.25 194 CYS A C 1
ATOM 1449 O O . CYS A 1 194 ? -4.917 -3.454 -8.410 1.00 96.25 194 CYS A O 1
ATOM 1451 N N . GLY A 1 195 ? -3.813 -5.429 -8.403 1.00 97.19 195 GLY A N 1
ATOM 1452 C CA . GLY A 1 195 ? -2.627 -4.989 -9.134 1.00 97.19 195 GLY A CA 1
ATOM 1453 C C . GLY A 1 195 ? -2.700 -5.390 -10.607 1.00 97.19 195 GLY A C 1
ATOM 1454 O O . GLY A 1 195 ? -3.364 -6.376 -10.948 1.00 97.19 195 GLY A O 1
ATOM 1455 N N . HIS A 1 196 ? -1.984 -4.678 -11.477 1.00 98.06 196 HIS A N 1
ATOM 1456 C CA . HIS A 1 196 ? -1.964 -4.942 -12.920 1.00 98.06 196 HIS A CA 1
ATOM 1457 C C . HIS A 1 196 ? -0.592 -5.362 -13.418 1.00 98.06 196 HIS A C 1
ATOM 1459 O O . HIS A 1 196 ? 0.422 -4.904 -12.929 1.00 98.06 196 HIS A O 1
ATOM 1465 N N . ASN A 1 197 ? -0.535 -6.199 -14.449 1.00 98.00 197 ASN A N 1
ATOM 1466 C CA . ASN A 1 197 ? 0.755 -6.662 -14.953 1.00 98.00 197 ASN A CA 1
ATOM 1467 C C . ASN A 1 197 ? 1.366 -5.752 -16.018 1.00 98.00 197 ASN A C 1
ATOM 1469 O O . ASN A 1 197 ? 2.545 -5.881 -16.313 1.00 98.00 197 ASN A O 1
ATOM 1473 N N . LYS A 1 198 ? 0.591 -4.885 -16.672 1.00 96.94 198 LYS A N 1
ATOM 1474 C CA . LYS A 1 198 ? 1.009 -4.204 -17.910 1.00 96.94 198 LYS A CA 1
ATOM 1475 C C . LYS A 1 198 ? 0.731 -2.711 -17.867 1.00 96.94 198 LYS A C 1
ATOM 1477 O O . LYS A 1 198 ? -0.271 -2.277 -17.305 1.00 96.94 198 LYS A O 1
ATOM 1482 N N . GLY A 1 199 ? 1.554 -1.947 -18.582 1.00 95.31 199 GLY A N 1
ATOM 1483 C CA . GLY A 1 199 ? 1.366 -0.511 -18.809 1.00 95.31 199 GLY A CA 1
ATOM 1484 C C . GLY A 1 199 ? 2.427 0.377 -18.161 1.00 95.31 199 GLY A C 1
ATOM 1485 O O . GLY A 1 199 ? 2.273 1.597 -18.177 1.00 95.31 199 GLY A O 1
ATOM 1486 N N . TYR A 1 200 ? 3.500 -0.204 -17.621 1.00 96.19 200 TYR A N 1
ATOM 1487 C CA . TYR A 1 200 ? 4.591 0.541 -16.994 1.00 96.19 200 TYR A CA 1
ATOM 1488 C C . TYR A 1 200 ? 5.443 1.236 -18.054 1.00 96.19 200 TYR A C 1
ATOM 1490 O O . TYR A 1 200 ? 6.111 0.586 -18.853 1.00 96.19 200 TYR A O 1
ATOM 1498 N N . LYS A 1 201 ? 5.381 2.569 -18.082 1.00 95.06 201 LYS A N 1
ATOM 1499 C CA . LYS A 1 201 ? 6.096 3.411 -19.063 1.00 95.06 201 LYS A CA 1
ATOM 1500 C C . LYS A 1 201 ? 6.904 4.536 -18.425 1.00 95.06 201 LYS A C 1
ATOM 1502 O O . LYS A 1 201 ? 7.603 5.267 -19.120 1.00 95.06 201 LYS A O 1
ATOM 1507 N N . ARG A 1 202 ? 6.744 4.729 -17.117 1.00 93.69 202 ARG A N 1
ATOM 1508 C CA . ARG A 1 202 ? 7.339 5.841 -16.385 1.00 93.69 202 ARG A CA 1
ATOM 1509 C C . ARG A 1 202 ? 8.677 5.409 -15.800 1.00 93.69 202 ARG A C 1
ATOM 1511 O O . ARG A 1 202 ? 8.737 4.360 -15.159 1.00 93.69 202 ARG A O 1
ATOM 1518 N N . LEU A 1 203 ? 9.695 6.241 -16.017 1.00 93.12 203 LEU A N 1
ATOM 1519 C CA . LEU A 1 203 ? 11.023 6.078 -15.436 1.00 93.12 203 LEU A CA 1
ATOM 1520 C C . LEU A 1 203 ? 10.971 6.201 -13.910 1.00 93.12 203 LEU A C 1
ATOM 1522 O O . LEU A 1 203 ? 10.233 7.034 -13.379 1.00 93.12 203 LEU A O 1
ATOM 1526 N N . ASP A 1 204 ? 11.752 5.363 -13.243 1.00 92.56 204 ASP A N 1
ATOM 1527 C CA . ASP A 1 204 ? 11.965 5.374 -11.802 1.00 92.56 204 ASP A CA 1
ATOM 1528 C C . ASP A 1 204 ? 13.072 6.360 -11.375 1.00 92.56 204 ASP A C 1
ATOM 1530 O O . ASP A 1 204 ? 13.592 7.122 -12.198 1.00 92.56 204 ASP A O 1
ATOM 1534 N N . ASN A 1 205 ? 13.442 6.362 -10.089 1.00 86.25 205 ASN A N 1
ATOM 1535 C CA . ASN A 1 205 ? 14.477 7.260 -9.557 1.00 86.25 205 ASN A CA 1
ATOM 1536 C C . ASN A 1 205 ? 15.879 7.016 -10.142 1.00 86.25 205 ASN A C 1
ATOM 1538 O O . ASN A 1 205 ? 16.730 7.905 -10.088 1.00 86.25 205 ASN A O 1
ATOM 1542 N N . CYS A 1 206 ? 16.119 5.855 -10.750 1.00 89.25 206 CYS A N 1
ATOM 1543 C CA . CYS A 1 206 ? 17.355 5.523 -11.452 1.00 89.25 206 CYS A CA 1
ATOM 1544 C C . CYS A 1 206 ? 17.237 5.703 -12.970 1.00 89.25 206 CYS A C 1
ATOM 1546 O O . CYS A 1 206 ? 18.084 5.214 -13.717 1.00 89.25 206 CYS A O 1
ATOM 1548 N N . SER A 1 207 ? 16.211 6.422 -13.441 1.00 92.50 207 SER A N 1
ATOM 1549 C CA . SER A 1 207 ? 15.922 6.595 -14.869 1.00 92.50 207 SER A CA 1
ATOM 1550 C C . SER A 1 207 ? 15.720 5.264 -15.605 1.00 92.50 207 SER A C 1
ATOM 1552 O O . SER A 1 207 ? 16.028 5.149 -16.792 1.00 92.50 207 SER A O 1
ATOM 1554 N N . PHE A 1 208 ? 15.191 4.252 -14.912 1.00 92.56 208 PHE A N 1
ATOM 1555 C CA . PHE A 1 208 ? 14.912 2.928 -15.454 1.00 92.56 208 PHE A CA 1
ATOM 1556 C C . PHE A 1 208 ? 13.402 2.681 -15.592 1.00 92.56 208 PHE A C 1
ATOM 1558 O O . PHE A 1 208 ? 12.584 3.169 -14.818 1.00 92.56 208 PHE A O 1
ATOM 1565 N N . CYS A 1 209 ? 13.014 1.901 -16.600 1.00 93.25 209 CYS A N 1
ATOM 1566 C CA . CYS A 1 209 ? 11.658 1.384 -16.774 1.00 93.25 209 CYS A CA 1
ATOM 1567 C C . CYS A 1 209 ? 11.737 0.007 -17.454 1.00 93.25 209 CYS A C 1
ATOM 1569 O O . CYS A 1 209 ? 12.556 -0.159 -18.364 1.00 93.25 209 CYS A O 1
ATOM 1571 N N . PRO A 1 210 ? 10.893 -0.975 -17.080 1.00 92.62 210 PRO A N 1
ATOM 1572 C CA . PRO A 1 210 ? 10.867 -2.278 -17.737 1.00 92.62 210 PRO A CA 1
ATOM 1573 C C . PRO A 1 210 ? 10.601 -2.149 -19.242 1.00 92.62 210 PRO A C 1
ATOM 1575 O O . PRO A 1 210 ? 9.579 -1.599 -19.655 1.00 92.62 210 PRO A O 1
ATOM 1578 N N . ALA A 1 211 ? 11.498 -2.689 -20.072 1.00 92.81 211 ALA A N 1
ATOM 1579 C CA . ALA A 1 211 ? 11.378 -2.618 -21.532 1.00 92.81 211 ALA A CA 1
ATOM 1580 C C . ALA A 1 211 ? 10.127 -3.343 -22.058 1.00 92.81 211 ALA A C 1
ATOM 1582 O O . ALA A 1 211 ? 9.495 -2.892 -23.011 1.00 92.81 211 ALA A O 1
ATOM 1583 N N . SER A 1 212 ? 9.738 -4.433 -21.395 1.00 93.44 212 SER A N 1
ATOM 1584 C CA . SER A 1 212 ? 8.516 -5.192 -21.677 1.00 93.44 212 SER A CA 1
ATOM 1585 C C . SER A 1 212 ? 7.231 -4.432 -21.330 1.00 93.44 212 SER A C 1
ATOM 1587 O O . SER A 1 212 ? 6.143 -4.864 -21.706 1.00 93.44 212 SER A O 1
ATOM 1589 N N . GLN A 1 213 ? 7.333 -3.316 -20.593 1.00 94.81 213 GLN A N 1
ATOM 1590 C CA . GLN A 1 213 ? 6.209 -2.590 -19.991 1.00 94.81 213 GLN A CA 1
ATOM 1591 C C . GLN A 1 213 ? 5.319 -3.473 -19.106 1.00 94.81 213 GLN A C 1
ATOM 1593 O O . GLN A 1 213 ? 4.169 -3.109 -18.829 1.00 94.81 213 GLN A O 1
ATOM 1598 N N . CYS A 1 214 ? 5.837 -4.624 -18.662 1.00 95.38 214 CYS A N 1
ATOM 1599 C CA . CYS A 1 214 ? 5.147 -5.547 -17.780 1.00 95.38 214 CYS A CA 1
ATOM 1600 C C . CYS A 1 214 ? 5.920 -5.810 -16.485 1.00 95.38 214 CYS A C 1
ATOM 1602 O O . CYS A 1 214 ? 7.136 -5.627 -16.426 1.00 95.38 214 CYS A O 1
ATOM 1604 N N . CYS A 1 215 ? 5.202 -6.236 -15.447 1.00 95.00 215 CYS A N 1
ATOM 1605 C CA . CYS A 1 215 ? 5.781 -6.578 -14.155 1.00 95.00 215 CYS A CA 1
ATOM 1606 C C . CYS A 1 215 ? 6.390 -7.982 -14.162 1.00 95.00 215 CYS A C 1
ATOM 1608 O O . CYS A 1 215 ? 7.580 -8.135 -13.896 1.00 95.00 215 CYS A O 1
ATOM 1610 N N . MET A 1 216 ? 5.597 -8.979 -14.556 1.00 94.81 216 MET A N 1
ATOM 1611 C CA . MET A 1 216 ? 5.986 -10.383 -14.656 1.00 94.81 216 MET A CA 1
ATOM 1612 C C . MET A 1 216 ? 5.697 -10.908 -16.062 1.00 94.81 216 MET A C 1
ATOM 1614 O O . MET A 1 216 ? 4.565 -10.840 -16.552 1.00 94.81 216 MET A O 1
ATOM 1618 N N . GLU A 1 217 ? 6.717 -11.464 -16.710 1.00 93.88 217 GLU A N 1
ATOM 1619 C CA . GLU A 1 217 ? 6.573 -12.136 -18.004 1.00 93.88 217 GLU A CA 1
ATOM 1620 C C . GLU A 1 217 ? 5.536 -13.266 -17.888 1.00 93.88 217 GLU A C 1
ATOM 1622 O O . GLU A 1 217 ? 5.608 -14.088 -16.976 1.00 93.88 217 GLU A O 1
ATOM 1627 N N . ASN A 1 218 ? 4.555 -13.305 -18.795 1.00 93.19 218 ASN A N 1
ATOM 1628 C CA . ASN A 1 218 ? 3.456 -14.287 -18.801 1.00 93.19 218 ASN A CA 1
ATOM 1629 C C . ASN A 1 218 ? 2.561 -14.305 -17.542 1.00 93.19 218 ASN A C 1
ATOM 1631 O O . ASN 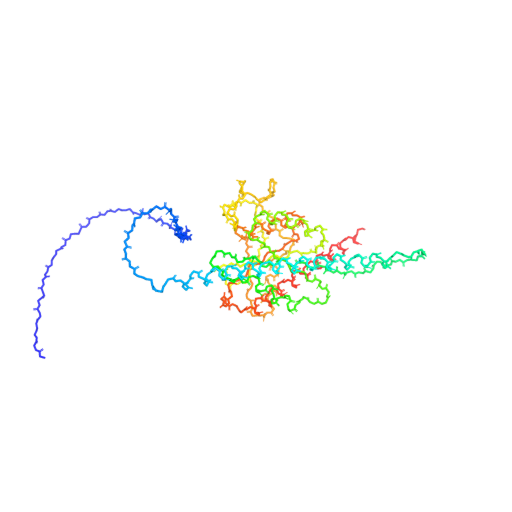A 1 218 ? 1.754 -15.219 -17.378 1.00 93.19 218 ASN A O 1
ATOM 1635 N N . GLY A 1 219 ? 2.668 -13.301 -16.668 1.00 95.25 219 GLY A N 1
ATOM 1636 C CA . GLY A 1 219 ? 1.775 -13.153 -15.521 1.00 95.25 219 GLY A CA 1
ATOM 1637 C C . GLY A 1 219 ? 0.340 -12.758 -15.925 1.00 95.25 219 GLY A C 1
ATOM 1638 O O . GLY A 1 219 ? 0.156 -12.148 -16.987 1.00 95.25 219 GLY A O 1
ATOM 1639 N N . PRO A 1 220 ? -0.675 -13.059 -15.088 1.00 97.06 220 PRO A N 1
ATOM 1640 C CA . PRO A 1 220 ? -2.064 -12.647 -15.313 1.00 97.06 220 PRO A CA 1
ATOM 1641 C C . PRO A 1 220 ? -2.185 -11.137 -15.519 1.00 97.06 220 PRO A C 1
ATOM 1643 O O . PRO A 1 220 ? -1.480 -10.383 -14.869 1.00 97.06 220 PRO A O 1
ATOM 1646 N N . ASP A 1 221 ? -3.109 -10.653 -16.351 1.00 97.06 221 ASP A N 1
ATOM 1647 C CA . ASP A 1 221 ? -3.238 -9.200 -16.578 1.00 97.06 221 ASP A CA 1
ATOM 1648 C C . ASP A 1 221 ? -3.557 -8.412 -15.295 1.00 97.06 221 ASP A C 1
ATOM 1650 O O . ASP A 1 221 ? -3.167 -7.250 -15.163 1.00 97.06 221 ASP A O 1
ATOM 1654 N N . CYS A 1 222 ? -4.255 -9.051 -14.356 1.00 97.12 222 CYS A N 1
ATOM 1655 C CA . CYS A 1 222 ? -4.708 -8.474 -13.104 1.00 97.12 222 CYS A CA 1
ATOM 1656 C C . CYS A 1 222 ? -4.774 -9.564 -12.024 1.00 97.12 222 CYS A C 1
ATOM 1658 O O . CYS A 1 222 ? -5.226 -10.677 -12.301 1.00 97.12 222 CYS A O 1
ATOM 1660 N N . ILE A 1 223 ? -4.338 -9.248 -10.804 1.00 97.69 223 ILE A N 1
ATOM 1661 C CA . ILE A 1 223 ? -4.428 -10.141 -9.640 1.00 97.69 223 ILE A CA 1
ATOM 1662 C C . ILE A 1 223 ? -5.122 -9.383 -8.513 1.00 97.69 223 ILE A C 1
ATOM 1664 O O . ILE A 1 223 ? -4.828 -8.210 -8.282 1.00 97.69 223 ILE A O 1
ATOM 1668 N N . LYS A 1 224 ? -6.048 -10.048 -7.821 1.00 97.00 224 LYS A N 1
ATOM 1669 C CA . LYS A 1 224 ? -6.730 -9.509 -6.640 1.00 97.00 224 LYS A CA 1
ATOM 1670 C C . LYS A 1 224 ? -6.065 -9.997 -5.362 1.00 97.00 224 LYS A C 1
ATOM 1672 O O . LYS A 1 224 ? -5.477 -11.079 -5.348 1.00 97.00 224 LYS A O 1
ATOM 1677 N N . SER A 1 225 ? -6.196 -9.208 -4.302 1.00 95.44 225 SER A N 1
ATOM 1678 C CA . SER A 1 225 ? -5.911 -9.692 -2.952 1.00 95.44 225 SER A CA 1
ATOM 1679 C C . SER A 1 225 ? -6.859 -10.836 -2.578 1.00 95.44 225 SER A C 1
ATOM 1681 O O . SER A 1 225 ? -7.975 -10.904 -3.096 1.00 95.44 225 SER A O 1
ATOM 1683 N N . VAL A 1 226 ? -6.428 -11.703 -1.660 1.00 94.50 226 VAL A N 1
ATOM 1684 C CA . VAL A 1 226 ? -7.325 -12.652 -0.976 1.00 94.50 226 VAL A CA 1
ATOM 1685 C C . VAL A 1 226 ? -8.329 -11.930 -0.073 1.00 94.50 226 VAL A C 1
ATOM 1687 O O . VAL A 1 226 ? -9.395 -12.456 0.203 1.00 94.50 226 VAL A O 1
ATOM 1690 N N . LEU A 1 227 ? -8.015 -10.700 0.344 1.00 95.44 227 LEU A N 1
ATOM 1691 C CA . LEU A 1 227 ? -8.860 -9.886 1.210 1.00 95.44 227 LEU A CA 1
ATOM 1692 C C . LEU A 1 227 ? -10.038 -9.266 0.447 1.00 95.44 227 LEU A C 1
ATOM 1694 O O . LEU A 1 227 ? -9.854 -8.620 -0.591 1.00 95.44 227 LEU A O 1
ATOM 1698 N N . ASP A 1 228 ? -11.234 -9.344 1.033 1.00 96.81 228 ASP A N 1
ATOM 1699 C CA . ASP A 1 228 ? -12.394 -8.563 0.595 1.00 96.81 228 ASP A CA 1
ATOM 1700 C C . ASP A 1 228 ? -12.248 -7.089 1.021 1.00 96.81 228 ASP A C 1
ATOM 1702 O O . ASP A 1 228 ? -12.642 -6.671 2.113 1.00 96.81 228 ASP A O 1
ATOM 1706 N N . MET A 1 229 ? -11.665 -6.281 0.133 1.00 97.75 229 MET A N 1
ATOM 1707 C CA . MET A 1 229 ? -11.449 -4.849 0.369 1.00 97.75 229 MET A CA 1
ATOM 1708 C C . MET A 1 229 ? -12.753 -4.058 0.527 1.00 97.75 229 MET A C 1
ATOM 1710 O O . MET A 1 229 ? -12.752 -3.035 1.213 1.00 97.75 229 MET A O 1
ATOM 1714 N N . ASP A 1 230 ? -13.859 -4.504 -0.076 1.00 98.25 230 ASP A N 1
ATOM 1715 C CA . ASP A 1 230 ? -15.167 -3.869 0.104 1.00 98.25 230 ASP A CA 1
ATOM 1716 C C . ASP A 1 230 ? -15.670 -4.102 1.540 1.00 98.25 230 ASP A C 1
ATOM 1718 O O . ASP A 1 230 ? -16.140 -3.164 2.194 1.00 98.25 230 ASP A O 1
ATOM 1722 N N . ALA A 1 231 ? -15.482 -5.313 2.077 1.00 98.06 231 ALA A N 1
ATOM 1723 C CA . ALA A 1 231 ? -15.783 -5.621 3.473 1.00 98.06 231 ALA A CA 1
ATOM 1724 C C . ALA A 1 231 ? -14.905 -4.823 4.452 1.00 98.06 231 ALA A C 1
ATOM 1726 O O . ALA A 1 231 ? -15.446 -4.232 5.390 1.00 98.06 231 ALA A O 1
ATOM 1727 N N . VAL A 1 232 ? -13.586 -4.742 4.222 1.00 98.19 232 VAL A N 1
ATOM 1728 C CA . VAL A 1 232 ? -12.672 -3.918 5.046 1.00 98.19 232 VAL A CA 1
ATOM 1729 C C . VAL A 1 232 ? -13.118 -2.457 5.038 1.00 98.19 232 VAL A C 1
ATOM 1731 O O . VAL A 1 232 ? -13.316 -1.860 6.094 1.00 98.19 232 VAL A O 1
ATOM 1734 N N . CYS A 1 233 ? -13.329 -1.888 3.848 1.00 98.31 233 CYS A N 1
ATOM 1735 C CA . CYS A 1 233 ? -13.763 -0.505 3.672 1.00 98.31 233 CYS A CA 1
ATOM 1736 C C . CYS A 1 233 ? -15.053 -0.217 4.447 1.00 98.31 233 CYS A C 1
ATOM 1738 O O . CYS A 1 233 ? -15.139 0.773 5.178 1.00 98.31 233 CYS A O 1
ATOM 1740 N N . LYS A 1 234 ? -16.044 -1.109 4.340 1.00 98.19 234 LYS A N 1
ATOM 1741 C CA . LYS A 1 234 ? -17.305 -0.980 5.069 1.00 98.19 234 LYS A CA 1
ATOM 1742 C C . LYS A 1 234 ? -17.087 -1.006 6.585 1.00 98.19 234 LYS A C 1
ATOM 1744 O O . LYS A 1 234 ? -17.557 -0.102 7.268 1.00 98.19 234 LYS A O 1
ATOM 1749 N N . ARG A 1 235 ? -16.373 -2.010 7.110 1.00 98.00 235 ARG A N 1
ATOM 1750 C CA . ARG A 1 235 ? -16.150 -2.173 8.559 1.00 98.00 235 ARG A CA 1
ATOM 1751 C C . ARG A 1 235 ? -15.422 -0.973 9.165 1.00 98.00 235 ARG A C 1
ATOM 1753 O O . ARG A 1 235 ? -15.809 -0.508 10.232 1.00 98.00 235 ARG A O 1
ATOM 1760 N N . VAL A 1 236 ? -14.424 -0.427 8.467 1.00 97.88 236 VAL A N 1
ATOM 1761 C CA . VAL A 1 236 ? -13.699 0.759 8.945 1.00 97.88 236 VAL A CA 1
ATOM 1762 C C . VAL A 1 236 ? -14.585 2.003 8.915 1.00 97.88 236 VAL A C 1
ATOM 1764 O O . VAL A 1 236 ? -14.628 2.733 9.904 1.00 97.88 236 VAL A O 1
ATOM 1767 N N . ASN A 1 237 ? -15.338 2.239 7.839 1.00 97.56 237 ASN A N 1
ATOM 1768 C CA . ASN A 1 237 ? -16.244 3.392 7.774 1.00 97.56 237 ASN A CA 1
ATOM 1769 C C . ASN A 1 237 ? -17.367 3.327 8.829 1.00 97.56 237 ASN A C 1
ATOM 1771 O O . ASN A 1 237 ? -17.799 4.369 9.315 1.00 97.56 237 ASN A O 1
ATOM 1775 N N . ASP A 1 238 ? -17.798 2.127 9.229 1.00 97.12 238 ASP A N 1
ATOM 1776 C CA . ASP A 1 238 ? -18.790 1.932 10.296 1.00 97.12 238 ASP A CA 1
ATOM 1777 C C . ASP A 1 238 ? -18.219 2.169 11.715 1.00 97.12 238 ASP A C 1
ATOM 1779 O O . ASP A 1 238 ? -18.984 2.285 12.672 1.00 97.12 238 ASP A O 1
ATOM 1783 N N . SER A 1 239 ? -16.890 2.242 11.875 1.00 93.19 239 SER A N 1
ATOM 1784 C CA . SER A 1 239 ? -16.210 2.326 13.182 1.00 93.19 239 SER A CA 1
ATOM 1785 C C . SER A 1 239 ? -16.022 3.748 13.743 1.00 93.19 239 SER A C 1
ATOM 1787 O O . SER A 1 239 ? -15.492 3.901 14.840 1.00 93.19 239 SER A O 1
ATOM 1789 N N . ASP A 1 240 ? -16.456 4.781 13.011 1.00 89.19 240 ASP A N 1
ATOM 1790 C CA . ASP A 1 240 ? -16.423 6.207 13.400 1.00 89.19 240 ASP A CA 1
ATOM 1791 C C . ASP A 1 240 ? -15.059 6.727 13.912 1.00 89.19 240 ASP A C 1
ATOM 1793 O O . ASP A 1 240 ? -14.959 7.553 14.817 1.00 89.19 240 ASP A O 1
ATOM 1797 N N . ILE A 1 241 ? -13.959 6.268 13.307 1.00 92.88 241 ILE A N 1
ATOM 1798 C CA . ILE A 1 241 ? -12.587 6.686 13.668 1.00 92.88 241 ILE A CA 1
ATOM 1799 C C . ILE A 1 241 ? -12.180 8.065 13.112 1.00 92.88 241 ILE A C 1
ATOM 1801 O O . ILE A 1 241 ? -11.026 8.483 13.252 1.00 92.88 241 ILE A O 1
ATOM 1805 N N . GLY A 1 242 ? -13.100 8.766 12.444 1.00 92.25 242 GLY A N 1
ATOM 1806 C CA . GLY A 1 242 ? -12.856 10.081 11.842 1.00 92.25 242 GLY A CA 1
ATOM 1807 C C . GLY A 1 242 ? -12.054 10.068 10.532 1.00 92.25 242 GLY A C 1
ATOM 1808 O O . GLY A 1 242 ? -11.645 11.130 10.063 1.00 92.25 242 GLY A O 1
ATOM 1809 N N . ILE A 1 243 ? -11.842 8.898 9.918 1.00 95.06 243 ILE A N 1
ATOM 1810 C CA . ILE A 1 243 ? -11.235 8.749 8.588 1.00 95.06 243 ILE A CA 1
ATOM 1811 C C . ILE A 1 243 ? -12.225 8.094 7.631 1.00 95.06 243 ILE A C 1
ATOM 1813 O O . ILE A 1 243 ? -12.858 7.099 7.965 1.00 95.06 243 ILE A O 1
ATOM 1817 N N . ALA A 1 244 ? -12.302 8.639 6.417 1.00 97.19 244 ALA A N 1
ATOM 1818 C CA . ALA A 1 244 ? -13.019 8.023 5.316 1.00 97.19 244 ALA A CA 1
ATOM 1819 C C . ALA A 1 244 ? -12.094 7.059 4.570 1.00 97.19 244 ALA A C 1
ATOM 1821 O O . ALA A 1 244 ? -10.972 7.420 4.185 1.00 97.19 244 ALA A O 1
ATOM 1822 N N . VAL A 1 245 ? -12.606 5.855 4.331 1.00 98.00 245 VAL A N 1
ATOM 1823 C CA . VAL A 1 245 ? -11.959 4.822 3.527 1.00 98.00 245 VAL A CA 1
ATOM 1824 C C . VAL A 1 245 ? -12.763 4.596 2.250 1.00 98.00 245 VAL A C 1
ATOM 1826 O O . VAL A 1 245 ? -13.992 4.625 2.265 1.00 98.00 245 VAL A O 1
ATOM 1829 N N . SER A 1 246 ? -12.083 4.382 1.130 1.00 97.94 246 SER A N 1
ATOM 1830 C CA . SER A 1 246 ? -12.698 4.007 -0.142 1.00 97.94 246 SER A CA 1
ATOM 1831 C C . SER A 1 246 ? -11.968 2.824 -0.771 1.00 97.94 246 SER A C 1
ATOM 1833 O O . SER A 1 246 ? -10.901 2.424 -0.311 1.00 97.94 246 SER A O 1
ATOM 1835 N N . VAL A 1 247 ? -12.547 2.250 -1.823 1.00 98.12 247 VAL A N 1
ATOM 1836 C CA . VAL A 1 247 ? -11.914 1.194 -2.618 1.00 98.12 247 VAL A CA 1
ATOM 1837 C C . VAL A 1 247 ? -11.589 1.702 -4.018 1.00 98.12 247 VAL A C 1
ATOM 1839 O O . VAL A 1 247 ? -12.328 2.505 -4.589 1.00 98.12 247 VAL A O 1
ATOM 1842 N N . SER A 1 248 ? -10.509 1.189 -4.594 1.00 96.88 248 SER A N 1
ATOM 1843 C CA . SER A 1 248 ? -10.093 1.451 -5.970 1.00 96.88 248 SER A CA 1
ATOM 1844 C C . SER A 1 248 ? -9.764 0.140 -6.676 1.00 96.88 248 SER A C 1
ATOM 1846 O O . SER A 1 248 ? -9.356 -0.834 -6.054 1.00 96.88 248 SER A O 1
ATOM 1848 N N . LYS A 1 249 ? -9.975 0.092 -7.991 1.00 94.25 249 LYS A N 1
ATOM 1849 C CA . LYS A 1 249 ? -9.600 -1.048 -8.844 1.00 94.25 249 LYS A CA 1
ATOM 1850 C C . LYS A 1 249 ? -8.368 -0.745 -9.686 1.00 94.25 249 LYS A C 1
ATOM 1852 O O . LYS A 1 249 ? -8.094 -1.479 -10.623 1.00 94.25 249 LYS A O 1
ATOM 1857 N N . ASP A 1 250 ? -7.680 0.357 -9.417 1.00 91.62 250 ASP A N 1
ATOM 1858 C CA . ASP A 1 250 ? -6.536 0.794 -10.200 1.00 91.62 250 ASP A CA 1
ATOM 1859 C C . ASP A 1 250 ? -5.523 1.527 -9.318 1.00 91.62 250 ASP A C 1
ATOM 1861 O O . ASP A 1 250 ? -5.664 2.718 -9.041 1.00 91.62 250 ASP A O 1
ATOM 1865 N N . ALA A 1 251 ? -4.459 0.817 -8.939 1.00 90.06 251 ALA A N 1
ATOM 1866 C CA . ALA A 1 251 ? -3.342 1.377 -8.183 1.00 90.06 251 ALA A CA 1
ATOM 1867 C C . ALA A 1 251 ? -2.391 2.235 -9.053 1.00 90.06 251 ALA A C 1
ATOM 1869 O O . ALA A 1 251 ? -1.320 2.650 -8.597 1.00 90.06 251 ALA A O 1
ATOM 1870 N N . GLY A 1 252 ? -2.751 2.497 -10.316 1.00 90.12 252 GLY A N 1
ATOM 1871 C CA . GLY A 1 252 ? -1.967 3.240 -11.299 1.00 90.12 252 GLY A CA 1
ATOM 1872 C C . GLY A 1 252 ? -1.061 2.343 -12.145 1.00 90.12 252 GLY A C 1
ATOM 1873 O O . GLY A 1 252 ? -1.225 1.133 -12.207 1.00 90.12 252 GLY A O 1
ATOM 1874 N N . ARG A 1 253 ? -0.083 2.927 -12.848 1.00 93.12 253 ARG A N 1
ATOM 1875 C CA . ARG A 1 253 ? 0.907 2.192 -13.673 1.00 93.12 253 ARG A CA 1
ATOM 1876 C C . ARG A 1 253 ? 2.327 2.676 -13.400 1.00 93.12 253 ARG A C 1
ATOM 1878 O O . ARG A 1 253 ? 3.067 3.074 -14.301 1.00 93.12 253 ARG A O 1
ATOM 1885 N N . TYR A 1 254 ? 2.666 2.695 -12.116 1.00 93.06 254 TYR A N 1
ATOM 1886 C CA . TYR A 1 254 ? 3.982 3.065 -11.604 1.00 93.06 254 TYR A CA 1
ATOM 1887 C C . TYR A 1 254 ? 4.393 2.133 -10.449 1.00 93.06 254 TYR A C 1
ATOM 1889 O O . TYR A 1 254 ? 3.827 1.053 -10.310 1.00 93.06 254 TYR A O 1
ATOM 1897 N N . LEU A 1 255 ? 5.364 2.533 -9.626 1.00 94.06 255 LEU A N 1
ATOM 1898 C CA . LEU A 1 255 ? 5.951 1.729 -8.551 1.00 94.06 255 LEU A CA 1
ATOM 1899 C C . LEU A 1 255 ? 4.943 1.241 -7.499 1.00 94.06 255 LEU A C 1
ATOM 1901 O O . LEU A 1 255 ? 5.123 0.133 -7.003 1.00 94.06 255 LEU A O 1
ATOM 1905 N N . CYS A 1 256 ? 3.868 1.989 -7.218 1.00 93.00 256 CYS A N 1
ATOM 1906 C CA . CYS A 1 256 ? 2.773 1.541 -6.345 1.00 93.00 256 CYS A CA 1
ATOM 1907 C C . CYS A 1 256 ? 2.162 0.217 -6.839 1.00 93.00 256 CYS A C 1
ATOM 1909 O O . CYS A 1 256 ? 2.307 -0.824 -6.198 1.00 93.00 256 CYS A O 1
ATOM 1911 N N . ASP A 1 257 ? 1.551 0.250 -8.026 1.00 96.69 257 ASP A N 1
ATOM 1912 C CA . ASP A 1 257 ? 0.929 -0.913 -8.669 1.00 96.69 257 ASP A CA 1
ATOM 1913 C C . ASP A 1 257 ? 1.946 -2.021 -8.979 1.00 96.69 257 ASP A C 1
ATOM 1915 O O . ASP A 1 257 ? 1.654 -3.191 -8.759 1.00 96.69 257 ASP A O 1
ATOM 1919 N N . TYR A 1 258 ? 3.167 -1.666 -9.394 1.00 96.69 258 TYR A N 1
ATOM 1920 C CA . TYR A 1 258 ? 4.228 -2.639 -9.671 1.00 96.69 258 TYR A CA 1
ATOM 1921 C C . TYR A 1 258 ? 4.615 -3.445 -8.426 1.00 96.69 258 TYR A C 1
ATOM 1923 O O . TYR A 1 258 ? 4.709 -4.673 -8.467 1.00 96.69 258 TYR A O 1
ATOM 1931 N N . THR A 1 259 ? 4.811 -2.763 -7.298 1.00 95.69 259 THR A N 1
ATOM 1932 C CA . THR A 1 259 ? 5.147 -3.389 -6.010 1.00 95.69 259 THR A CA 1
ATOM 1933 C C . THR A 1 259 ? 3.992 -4.245 -5.499 1.00 95.69 259 THR A C 1
ATOM 1935 O O . THR A 1 259 ? 4.207 -5.375 -5.038 1.00 95.69 259 THR A O 1
ATOM 1938 N N . TYR A 1 260 ? 2.762 -3.738 -5.642 1.00 96.94 260 TYR A N 1
ATOM 1939 C CA . TYR A 1 260 ? 1.555 -4.465 -5.276 1.00 96.94 260 TYR A CA 1
ATOM 1940 C C . TYR A 1 260 ? 1.413 -5.754 -6.086 1.00 96.94 260 TYR A C 1
ATOM 1942 O O . TYR A 1 260 ? 1.358 -6.840 -5.510 1.00 96.94 260 TYR A O 1
ATOM 1950 N N . TYR A 1 261 ? 1.427 -5.644 -7.417 1.00 97.88 261 TYR A N 1
ATOM 1951 C CA . TYR A 1 261 ? 1.297 -6.774 -8.329 1.00 97.88 261 TYR A CA 1
ATOM 1952 C C . TYR A 1 261 ? 2.408 -7.804 -8.106 1.00 97.88 261 TYR A C 1
ATOM 1954 O O . TYR A 1 261 ? 2.116 -8.996 -8.017 1.00 97.88 261 TYR A O 1
ATOM 1962 N N . THR A 1 262 ? 3.664 -7.366 -7.941 1.00 96.50 262 THR A N 1
ATOM 1963 C CA . THR A 1 262 ? 4.784 -8.276 -7.643 1.00 96.50 262 THR A CA 1
ATOM 1964 C C . THR A 1 262 ? 4.492 -9.100 -6.388 1.00 96.50 262 THR A C 1
ATOM 1966 O O . THR A 1 262 ? 4.645 -10.319 -6.393 1.00 96.50 262 THR A O 1
ATOM 1969 N N . SER A 1 263 ? 4.015 -8.463 -5.316 1.00 95.62 263 SER A N 1
ATOM 1970 C CA . SER A 1 263 ? 3.711 -9.161 -4.059 1.00 95.62 263 SER A CA 1
ATOM 1971 C C . SER A 1 263 ? 2.515 -10.101 -4.173 1.00 95.62 263 SER A C 1
ATOM 1973 O O . SER A 1 263 ? 2.582 -11.232 -3.691 1.00 95.62 263 SER A O 1
ATOM 1975 N N . LEU A 1 264 ? 1.450 -9.666 -4.850 1.00 96.44 264 LEU A N 1
ATOM 1976 C CA . LEU A 1 264 ? 0.287 -10.502 -5.142 1.00 96.44 264 LEU A CA 1
ATOM 1977 C C . LEU A 1 264 ? 0.687 -11.756 -5.929 1.00 96.44 264 LEU A C 1
ATOM 1979 O O . LEU A 1 264 ? 0.252 -12.856 -5.592 1.00 96.44 264 LEU A O 1
ATOM 1983 N N . TYR A 1 265 ? 1.542 -11.600 -6.942 1.00 96.62 265 TYR A N 1
ATOM 1984 C CA . TYR A 1 265 ? 2.031 -12.699 -7.769 1.00 96.62 265 TYR A CA 1
ATOM 1985 C C . TYR A 1 265 ? 2.898 -13.681 -6.967 1.00 96.62 265 TYR A C 1
ATOM 1987 O O . TYR A 1 265 ? 2.691 -14.890 -7.043 1.00 96.62 265 TYR A O 1
ATOM 1995 N N . LEU A 1 266 ? 3.844 -13.179 -6.164 1.00 93.69 266 LEU A N 1
ATOM 1996 C CA . LEU A 1 266 ? 4.769 -14.017 -5.389 1.00 93.69 266 LEU A CA 1
ATOM 1997 C C . LEU A 1 266 ? 4.070 -14.851 -4.306 1.00 93.69 266 LEU A C 1
ATOM 1999 O O . LEU A 1 266 ? 4.577 -15.908 -3.925 1.00 93.69 266 LEU A O 1
ATOM 2003 N N . ARG A 1 267 ? 2.922 -14.391 -3.794 1.00 90.31 267 ARG A N 1
ATOM 2004 C CA . ARG A 1 267 ? 2.227 -15.022 -2.661 1.00 90.31 267 ARG A CA 1
ATOM 2005 C C . ARG A 1 267 ? 0.740 -15.215 -2.868 1.00 90.31 267 ARG A C 1
ATOM 2007 O O . ARG A 1 267 ? -0.020 -15.125 -1.914 1.00 90.31 267 ARG A O 1
ATOM 2014 N N . GLN A 1 268 ? 0.333 -15.518 -4.096 1.00 88.31 268 GLN A N 1
ATOM 2015 C CA . GLN A 1 268 ? -1.026 -15.986 -4.395 1.00 88.31 268 GLN A CA 1
ATOM 2016 C C . GLN A 1 268 ? -2.121 -15.080 -3.798 1.00 88.31 268 GLN A C 1
ATOM 2018 O O . GLN A 1 268 ? -3.107 -15.557 -3.253 1.00 88.31 268 GLN A O 1
ATOM 2023 N N . GLY A 1 269 ? -1.926 -13.761 -3.868 1.00 90.19 269 GLY A N 1
ATOM 2024 C CA . GLY A 1 269 ? -2.899 -12.781 -3.385 1.00 90.19 269 GLY A CA 1
ATOM 2025 C C . GLY A 1 269 ? -2.765 -12.351 -1.917 1.00 90.19 269 GLY A C 1
ATOM 2026 O O . GLY A 1 269 ? -3.498 -11.456 -1.508 1.00 90.19 269 GLY A O 1
ATOM 2027 N N . HIS A 1 270 ? -1.820 -12.884 -1.131 1.00 91.75 270 HIS A N 1
ATOM 2028 C CA . HIS A 1 270 ? -1.576 -12.475 0.269 1.00 91.75 270 HIS A CA 1
ATOM 2029 C C . HIS A 1 270 ? -0.861 -11.115 0.402 1.00 91.75 270 HIS A C 1
ATOM 2031 O O . HIS A 1 270 ? 0.074 -10.944 1.181 1.00 91.75 270 HIS A O 1
ATOM 2037 N N . ALA A 1 271 ? -1.285 -10.121 -0.368 1.00 95.50 271 ALA A N 1
ATOM 2038 C CA . ALA A 1 271 ? -0.800 -8.756 -0.264 1.00 95.50 271 ALA A CA 1
ATOM 2039 C C . ALA A 1 271 ? -1.966 -7.771 -0.351 1.00 95.50 271 ALA A C 1
ATOM 2041 O O . ALA A 1 271 ? -2.993 -8.064 -0.963 1.00 95.50 271 ALA A O 1
ATOM 2042 N N . ALA A 1 272 ? -1.786 -6.591 0.228 1.00 97.00 272 ALA A N 1
ATOM 2043 C CA . ALA A 1 272 ? -2.698 -5.463 0.132 1.00 97.00 272 ALA A CA 1
ATOM 2044 C C . ALA A 1 272 ? -1.924 -4.206 -0.264 1.00 97.00 272 ALA A C 1
ATOM 2046 O O . ALA A 1 272 ? -0.721 -4.099 -0.012 1.00 97.00 272 ALA A O 1
ATOM 2047 N N . PHE A 1 273 ? -2.624 -3.239 -0.849 1.00 97.44 273 PHE A N 1
ATOM 2048 C CA . PHE A 1 273 ? -2.070 -1.917 -1.095 1.00 97.44 273 PHE A CA 1
ATOM 2049 C C . PHE A 1 273 ? -3.053 -0.844 -0.639 1.00 97.44 273 PHE A C 1
ATOM 2051 O O . PHE A 1 273 ? -4.246 -0.909 -0.943 1.00 97.44 273 PHE A O 1
ATOM 2058 N N . VAL A 1 274 ? -2.535 0.140 0.093 1.00 97.62 274 VAL A N 1
ATOM 2059 C CA . VAL A 1 274 ? -3.296 1.264 0.629 1.00 97.62 274 VAL A CA 1
ATOM 2060 C C . VAL A 1 274 ? -2.683 2.570 0.137 1.00 97.62 274 VAL A C 1
ATOM 2062 O O . VAL A 1 274 ? -1.545 2.902 0.470 1.00 97.62 274 VAL A O 1
ATOM 2065 N N . HIS A 1 275 ? -3.440 3.343 -0.638 1.00 96.44 275 HIS A N 1
ATOM 2066 C CA . HIS A 1 275 ? -3.079 4.723 -0.935 1.00 96.44 275 HIS A CA 1
ATOM 2067 C C . HIS A 1 275 ? -3.554 5.650 0.187 1.00 96.44 275 HIS A C 1
ATOM 2069 O O . HIS A 1 275 ? -4.727 5.646 0.557 1.00 96.44 275 HIS A O 1
ATOM 2075 N N . VAL A 1 276 ? -2.658 6.489 0.699 1.00 95.50 276 VAL A N 1
ATOM 2076 C CA . VAL A 1 276 ? -2.991 7.569 1.632 1.00 95.50 276 VAL A CA 1
ATOM 2077 C C . VAL A 1 276 ? -2.991 8.923 0.915 1.00 95.50 276 VAL A C 1
ATOM 2079 O O . VAL A 1 276 ? -2.225 9.119 -0.039 1.00 95.50 276 VAL A O 1
ATOM 2082 N N . PRO A 1 277 ? -3.833 9.871 1.355 1.00 94.56 277 PRO A N 1
ATOM 2083 C CA . PRO A 1 277 ? -3.807 11.230 0.839 1.00 94.56 277 PRO A CA 1
ATOM 2084 C C . PRO A 1 277 ? -2.573 12.004 1.347 1.00 94.56 277 PRO A C 1
ATOM 2086 O O . PRO A 1 277 ? -1.886 11.549 2.269 1.00 94.56 277 PRO A O 1
ATOM 2089 N N . PRO A 1 278 ? -2.269 13.179 0.767 1.00 91.56 278 PRO A N 1
ATOM 2090 C CA . PRO A 1 278 ? -1.176 14.022 1.236 1.00 91.56 278 PRO A CA 1
ATOM 2091 C C . PRO A 1 278 ? -1.369 14.486 2.688 1.00 91.56 278 PRO A C 1
ATOM 2093 O O . PRO A 1 278 ? -2.483 14.791 3.119 1.00 91.56 278 PRO A O 1
ATOM 2096 N N . LEU A 1 279 ? -0.268 14.615 3.434 1.00 89.88 279 LEU A N 1
ATOM 2097 C CA . LEU A 1 279 ? -0.290 15.122 4.810 1.00 89.88 279 LEU A CA 1
ATOM 2098 C C . LEU A 1 279 ? -0.982 16.489 4.918 1.00 89.88 279 LEU A C 1
ATOM 2100 O O . LEU A 1 279 ? -0.748 17.400 4.120 1.00 89.88 279 LEU A O 1
ATOM 2104 N N . GLY A 1 280 ? -1.825 16.624 5.941 1.00 89.38 280 GLY A N 1
ATOM 2105 C CA . GLY A 1 280 ? -2.609 17.824 6.225 1.00 89.38 280 GLY A CA 1
ATOM 2106 C C . GLY A 1 280 ? -3.789 18.044 5.276 1.00 89.38 280 GLY A C 1
ATOM 2107 O O . GLY A 1 280 ? -4.440 19.085 5.360 1.00 89.38 280 GLY A O 1
ATOM 2108 N N . LYS A 1 281 ? -4.059 17.115 4.346 1.00 89.12 281 LYS A N 1
ATOM 2109 C CA . LYS A 1 281 ? -5.095 17.261 3.315 1.00 89.12 281 LYS A CA 1
ATOM 2110 C C . LYS A 1 281 ? -5.791 15.923 3.015 1.00 89.12 281 LYS A C 1
ATOM 2112 O O . LYS A 1 281 ? -5.361 15.226 2.104 1.00 89.12 281 LYS A O 1
ATOM 2117 N N . PRO A 1 282 ? -6.894 15.564 3.697 1.00 93.31 282 PRO A N 1
ATOM 2118 C CA . PRO A 1 282 ? -7.569 16.279 4.788 1.00 93.31 282 PRO A CA 1
ATOM 2119 C C . PRO A 1 282 ? -7.106 15.859 6.195 1.00 93.31 282 PRO A C 1
ATOM 2121 O O . PRO A 1 282 ? -7.610 16.390 7.178 1.00 93.31 282 PRO A O 1
ATOM 2124 N N . TYR A 1 283 ? -6.181 14.906 6.297 1.00 96.06 283 TYR A N 1
ATOM 2125 C CA . TYR A 1 283 ? -5.852 14.219 7.547 1.00 96.06 283 TYR A CA 1
ATOM 2126 C C . TYR A 1 283 ? -4.476 14.617 8.089 1.00 96.06 283 TYR A C 1
ATOM 2128 O O . TYR A 1 283 ? -3.543 14.864 7.319 1.00 96.06 283 TYR A O 1
ATOM 2136 N N . SER A 1 284 ? -4.337 14.665 9.416 1.00 95.94 284 SER A N 1
ATOM 2137 C CA . SER A 1 284 ? -3.032 14.773 10.084 1.00 95.94 284 SER A CA 1
ATOM 2138 C C . SER A 1 284 ? -2.234 13.465 9.977 1.00 95.94 284 SER A C 1
ATOM 2140 O O . SER A 1 284 ? -2.764 12.437 9.551 1.00 95.94 284 SER A O 1
ATOM 2142 N N . SER A 1 285 ? -0.956 13.475 10.376 1.00 94.94 285 SER A N 1
ATOM 2143 C CA . SER A 1 285 ? -0.154 12.244 10.436 1.00 94.94 285 SER A CA 1
ATOM 2144 C C . SER A 1 285 ? -0.766 11.226 11.400 1.00 94.94 285 SER A C 1
ATOM 2146 O O . SER A 1 285 ? -0.900 10.056 11.044 1.00 94.94 285 SER A O 1
ATOM 2148 N N . GLN A 1 286 ? -1.229 11.682 12.570 1.00 96.56 286 GLN A N 1
ATOM 2149 C CA . GLN A 1 286 ? -1.863 10.823 13.570 1.00 96.56 286 GLN A CA 1
ATOM 2150 C C . GLN A 1 286 ? -3.162 10.216 13.047 1.00 96.56 286 GLN A C 1
ATOM 2152 O O . GLN A 1 286 ? -3.449 9.052 13.315 1.00 96.56 286 GLN A O 1
ATOM 2157 N N . ASP A 1 287 ? -3.961 10.990 12.307 1.00 97.31 287 ASP A N 1
ATOM 2158 C CA . ASP A 1 287 ? -5.185 10.474 11.693 1.00 97.31 287 ASP A CA 1
ATOM 2159 C C . ASP A 1 287 ? -4.848 9.359 10.699 1.00 97.31 287 ASP A C 1
ATOM 2161 O O . ASP A 1 287 ? -5.442 8.287 10.773 1.00 97.31 287 ASP A O 1
ATOM 2165 N N . LEU A 1 288 ? -3.862 9.571 9.817 1.00 96.56 288 LEU A N 1
ATOM 2166 C CA . LEU A 1 288 ? -3.433 8.551 8.856 1.00 96.56 288 LEU A CA 1
ATOM 2167 C C . LEU A 1 288 ? -2.893 7.292 9.545 1.00 96.56 288 LEU A C 1
ATOM 2169 O O . LEU A 1 288 ? -3.225 6.191 9.112 1.00 96.56 288 LEU A O 1
ATOM 2173 N N . GLY A 1 289 ? -2.124 7.438 10.629 1.00 96.44 289 GLY A N 1
ATOM 2174 C CA . GLY A 1 289 ? -1.659 6.312 11.443 1.00 96.44 289 GLY A CA 1
ATOM 2175 C C . GLY A 1 289 ? -2.817 5.491 12.016 1.00 96.44 289 GLY A C 1
ATOM 2176 O O . GLY A 1 289 ? -2.854 4.274 11.837 1.00 96.44 289 GLY A O 1
ATOM 2177 N N . ARG A 1 290 ? -3.820 6.150 12.621 1.00 97.38 290 ARG A N 1
ATOM 2178 C CA . ARG A 1 290 ? -5.033 5.479 13.134 1.00 97.38 290 ARG A CA 1
ATOM 2179 C C . ARG A 1 290 ? -5.864 4.841 12.020 1.00 97.38 290 ARG A C 1
ATOM 2181 O O . ARG A 1 290 ? -6.378 3.740 12.194 1.00 97.38 290 ARG A O 1
ATOM 2188 N N . GLY A 1 291 ? -5.977 5.507 10.872 1.00 97.62 291 GLY A N 1
ATOM 2189 C CA . GLY A 1 291 ? -6.664 4.975 9.696 1.00 97.62 291 GLY A CA 1
ATOM 2190 C C . GLY A 1 291 ? -6.011 3.695 9.179 1.00 97.62 291 GLY A C 1
ATOM 2191 O O . GLY A 1 291 ? -6.702 2.704 8.958 1.00 97.62 291 GLY A O 1
ATOM 2192 N N . LEU A 1 292 ? -4.680 3.687 9.045 1.00 97.56 292 LEU A N 1
ATOM 2193 C CA . LEU A 1 292 ? -3.932 2.486 8.673 1.00 97.56 292 LEU A CA 1
ATOM 2194 C C . LEU A 1 292 ? -4.099 1.376 9.714 1.00 97.56 292 LEU A C 1
ATOM 2196 O O . LEU A 1 292 ? -4.372 0.240 9.336 1.00 97.56 292 LEU A O 1
ATOM 2200 N N . GLN A 1 293 ? -3.992 1.704 11.004 1.00 97.19 293 GLN A N 1
ATOM 2201 C CA . GLN A 1 293 ? -4.174 0.740 12.091 1.00 97.19 293 GLN A CA 1
ATOM 2202 C C . GLN A 1 293 ? -5.530 0.035 11.983 1.00 97.19 293 GLN A C 1
ATOM 2204 O O . GLN A 1 293 ? -5.581 -1.193 11.951 1.00 97.19 293 GLN A O 1
ATOM 2209 N N . ALA A 1 294 ? -6.613 0.803 11.849 1.00 97.94 294 ALA A N 1
ATOM 2210 C CA . ALA A 1 294 ? -7.962 0.262 11.739 1.00 97.94 294 ALA A CA 1
ATOM 2211 C C . ALA A 1 294 ? -8.144 -0.600 10.482 1.00 97.94 294 ALA A C 1
ATOM 2213 O O . ALA A 1 294 ? -8.653 -1.715 10.568 1.00 97.94 294 ALA A O 1
ATOM 2214 N N . VAL A 1 295 ? -7.676 -0.122 9.323 1.00 98.25 295 VAL A N 1
ATOM 2215 C CA . VAL A 1 295 ? -7.718 -0.878 8.060 1.00 98.25 295 VAL A CA 1
ATOM 2216 C C . VAL A 1 295 ? -7.021 -2.226 8.206 1.00 98.25 295 VAL A C 1
ATOM 2218 O O . VAL A 1 295 ? -7.576 -3.257 7.833 1.00 98.25 295 VAL A O 1
ATOM 2221 N N . ILE A 1 296 ? -5.820 -2.234 8.773 1.00 96.69 296 ILE A N 1
ATOM 2222 C CA . ILE A 1 296 ? -4.999 -3.438 8.874 1.00 96.69 296 ILE A CA 1
ATOM 2223 C C . ILE A 1 296 ? -5.560 -4.414 9.907 1.00 96.69 296 ILE A C 1
ATOM 2225 O O . ILE A 1 296 ? -5.573 -5.618 9.661 1.00 96.69 296 ILE A O 1
ATOM 2229 N N . GLN A 1 297 ? -6.077 -3.921 11.031 1.00 96.00 297 GLN A N 1
ATOM 2230 C CA . GLN A 1 297 ? -6.766 -4.767 12.003 1.00 96.00 297 GLN A CA 1
ATOM 2231 C C . GLN A 1 297 ? -7.999 -5.441 11.391 1.00 96.00 297 GLN A C 1
ATOM 2233 O O . GLN A 1 297 ? -8.218 -6.626 11.631 1.00 96.00 297 GLN A O 1
ATOM 2238 N N . GLU A 1 298 ? -8.777 -4.737 10.565 1.00 97.31 298 GLU A N 1
ATOM 2239 C CA . GLU A 1 298 ? -9.905 -5.349 9.851 1.00 97.31 298 GLU A CA 1
ATOM 2240 C C . GLU A 1 298 ? -9.453 -6.367 8.793 1.00 97.31 298 GLU A C 1
ATOM 2242 O O . GLU A 1 298 ? -10.064 -7.428 8.675 1.00 97.31 298 GLU A O 1
ATOM 2247 N N . MET A 1 299 ? -8.351 -6.114 8.076 1.00 96.81 299 MET A N 1
ATOM 2248 C CA . MET A 1 299 ? -7.756 -7.104 7.165 1.00 96.81 299 MET A CA 1
ATOM 2249 C C . MET A 1 299 ? -7.347 -8.384 7.905 1.00 96.81 299 MET A C 1
ATOM 2251 O O . MET A 1 299 ? -7.648 -9.486 7.450 1.00 96.81 299 MET A O 1
ATOM 2255 N N . LEU A 1 300 ? -6.688 -8.250 9.060 1.00 94.25 300 LEU A N 1
ATOM 2256 C CA . LEU A 1 300 ? -6.285 -9.392 9.881 1.00 94.25 300 LEU A CA 1
ATOM 2257 C C . LEU A 1 300 ? -7.497 -10.186 10.380 1.00 94.25 300 LEU A C 1
ATOM 2259 O O . LEU A 1 300 ? -7.502 -11.408 10.258 1.00 94.25 300 LEU A O 1
ATOM 2263 N N . LYS A 1 301 ? -8.547 -9.513 10.870 1.00 94.38 301 LYS A N 1
ATOM 2264 C CA . LYS A 1 301 ? -9.793 -10.174 11.299 1.00 94.38 301 LYS A CA 1
ATOM 2265 C C . LYS A 1 301 ? -10.423 -10.993 10.173 1.00 94.38 301 LYS A C 1
ATOM 2267 O O . LYS A 1 301 ? -10.818 -12.130 10.411 1.00 94.38 301 LYS A O 1
ATOM 2272 N N . LEU A 1 302 ? -10.472 -10.457 8.950 1.00 93.62 302 LEU A N 1
ATOM 2273 C CA . LEU A 1 302 ? -10.999 -11.196 7.797 1.00 93.62 302 LEU A CA 1
ATOM 2274 C C . LEU A 1 302 ? -10.182 -12.457 7.487 1.00 93.62 302 LEU A C 1
ATOM 2276 O O . LEU A 1 302 ? -10.770 -13.514 7.279 1.00 93.62 302 LEU A O 1
ATOM 2280 N N . LEU A 1 303 ? -8.847 -12.383 7.529 1.00 90.56 303 LEU A N 1
ATOM 2281 C CA . LEU A 1 303 ? -7.996 -13.566 7.327 1.00 90.56 303 LEU A CA 1
ATOM 2282 C C . LEU A 1 303 ? -8.252 -14.648 8.384 1.00 90.56 303 LEU A C 1
ATOM 2284 O O . LEU A 1 303 ? -8.249 -15.839 8.079 1.00 90.56 303 LEU A O 1
ATOM 2288 N N . GLU A 1 304 ? -8.485 -14.250 9.635 1.00 89.56 304 GLU A N 1
ATOM 2289 C CA . GLU A 1 304 ? -8.824 -15.191 10.705 1.00 89.56 304 GLU A CA 1
ATOM 2290 C C . GLU A 1 304 ? -10.202 -15.832 10.526 1.00 89.56 304 GLU A C 1
ATOM 2292 O O . GLU A 1 304 ? -10.371 -17.020 10.809 1.00 89.56 304 GLU A O 1
ATOM 2297 N N . GLU A 1 305 ? -11.192 -15.053 10.086 1.00 89.31 305 GLU A N 1
ATOM 2298 C CA . GLU A 1 305 ? -12.546 -15.531 9.795 1.00 89.31 305 GLU A CA 1
ATOM 2299 C C . GLU A 1 305 ? -12.532 -16.567 8.659 1.00 89.31 305 GLU A C 1
ATOM 2301 O O . GLU A 1 305 ? -13.153 -17.626 8.788 1.00 89.31 305 GLU A O 1
ATOM 2306 N N . GLU A 1 306 ? -11.769 -16.316 7.590 1.00 82.56 306 GLU A N 1
ATOM 2307 C CA . GLU A 1 306 ? -11.607 -17.254 6.473 1.00 82.56 306 GLU A CA 1
ATOM 2308 C C . GLU A 1 306 ? -10.920 -18.558 6.893 1.00 82.56 306 GLU A C 1
ATOM 2310 O O . GLU A 1 306 ? -11.380 -19.644 6.528 1.00 82.56 306 GLU A O 1
ATOM 2315 N N . HIS A 1 307 ? -9.857 -18.485 7.702 1.00 79.62 307 HIS A N 1
ATOM 2316 C CA . HIS A 1 307 ? -9.186 -19.681 8.221 1.00 79.62 307 HIS A CA 1
ATOM 2317 C C . HIS A 1 307 ? -10.142 -20.555 9.045 1.00 79.62 307 HIS A C 1
ATOM 2319 O O . HIS A 1 307 ? -10.250 -21.755 8.791 1.00 79.62 307 HIS A O 1
ATOM 2325 N N . LYS A 1 308 ? -10.901 -19.953 9.971 1.00 78.62 308 LYS A N 1
ATOM 2326 C CA . LYS A 1 308 ? -11.881 -20.678 10.800 1.00 78.62 308 LYS A CA 1
ATOM 2327 C C . LYS A 1 308 ? -12.990 -21.315 9.964 1.00 78.62 308 LYS A C 1
ATOM 2329 O O . LYS A 1 308 ? -13.434 -22.421 10.271 1.00 78.62 308 LYS A O 1
ATOM 2334 N N . HIS A 1 309 ? -13.443 -20.632 8.912 1.00 75.44 309 HIS A N 1
ATOM 2335 C CA . HIS A 1 309 ? -14.451 -21.177 8.006 1.00 75.44 309 HIS A CA 1
ATOM 2336 C C . HIS A 1 309 ? -13.932 -22.422 7.271 1.00 75.44 309 HIS A C 1
ATOM 2338 O O . HIS A 1 309 ? -14.613 -23.448 7.232 1.00 75.44 309 HIS A O 1
ATOM 2344 N N . ASN A 1 310 ? -12.696 -22.365 6.770 1.00 72.94 310 ASN A N 1
ATOM 2345 C CA . ASN A 1 310 ? -12.070 -23.473 6.051 1.00 72.94 310 ASN A CA 1
ATOM 2346 C C . ASN A 1 310 ? -11.793 -24.690 6.952 1.00 72.94 310 ASN A C 1
ATOM 2348 O O . ASN A 1 310 ? -11.994 -25.826 6.521 1.00 72.94 310 ASN A O 1
ATOM 2352 N N . GLU A 1 311 ? -11.393 -24.484 8.210 1.00 68.81 311 GLU A N 1
ATOM 2353 C CA . GLU A 1 311 ? -11.228 -25.578 9.180 1.00 68.81 311 GLU A CA 1
ATOM 2354 C C . GLU A 1 311 ? -12.564 -26.250 9.521 1.00 68.81 311 GLU A C 1
ATOM 2356 O O . GLU A 1 311 ? -12.666 -27.478 9.524 1.00 68.81 311 GLU A O 1
ATOM 2361 N N . HIS A 1 312 ? -13.621 -25.463 9.744 1.00 64.25 312 HIS A N 1
ATOM 2362 C CA . HIS A 1 312 ? -14.939 -26.001 10.083 1.00 64.25 312 HIS A CA 1
ATOM 2363 C C . HIS A 1 312 ? -15.553 -26.830 8.940 1.00 64.25 312 HIS A C 1
ATOM 2365 O O . HIS A 1 312 ? -16.159 -27.880 9.179 1.00 64.25 312 HIS A O 1
ATOM 2371 N N . CYS A 1 313 ? -15.351 -26.411 7.687 1.00 59.75 313 CYS A N 1
ATOM 2372 C CA . CYS A 1 313 ? -15.800 -27.169 6.520 1.00 59.75 313 CYS A CA 1
ATOM 2373 C C . CYS A 1 313 ? -15.020 -28.483 6.320 1.00 59.75 313 CYS A C 1
ATOM 2375 O O . CYS A 1 313 ? -15.618 -29.483 5.928 1.00 59.75 313 CYS A O 1
ATOM 2377 N N . ASN A 1 314 ? -13.725 -28.526 6.650 1.00 57.50 314 ASN A N 1
ATOM 2378 C CA . ASN A 1 314 ? -12.892 -29.722 6.466 1.00 57.50 314 ASN A CA 1
ATOM 2379 C C . ASN A 1 314 ? -13.119 -30.825 7.516 1.00 57.50 314 ASN A C 1
ATOM 2381 O O . ASN A 1 314 ? -12.776 -31.977 7.265 1.00 57.50 314 ASN A O 1
ATOM 2385 N N . HIS A 1 315 ? -13.719 -30.512 8.667 1.00 57.50 315 HIS A N 1
ATOM 2386 C CA . HIS A 1 315 ? -14.066 -31.501 9.700 1.00 57.50 315 HIS A CA 1
ATOM 2387 C C . HIS A 1 315 ? -15.464 -32.119 9.540 1.00 57.50 315 HIS A C 1
ATOM 2389 O O . HIS A 1 315 ? -15.872 -32.941 10.360 1.00 57.50 315 HIS A O 1
ATOM 2395 N N . SER A 1 316 ? -16.198 -31.732 8.495 1.00 49.34 316 SER A N 1
ATOM 2396 C CA . SER A 1 316 ? -17.581 -32.162 8.248 1.00 49.34 316 SER A CA 1
ATOM 2397 C C . SER A 1 316 ? -17.714 -33.255 7.171 1.00 49.34 316 SER A C 1
ATOM 2399 O O . SER A 1 316 ? -18.833 -33.540 6.740 1.00 49.34 316 SER A O 1
ATOM 2401 N N . HIS A 1 317 ? -16.601 -33.855 6.728 1.00 40.94 317 HIS A N 1
ATOM 2402 C CA . HIS A 1 317 ? -16.555 -34.878 5.675 1.00 40.94 317 HIS A CA 1
ATOM 2403 C C . HIS A 1 317 ? -16.088 -36.246 6.172 1.00 40.94 317 HIS A C 1
ATOM 2405 O O . HIS A 1 317 ? -15.092 -36.300 6.926 1.00 40.94 317 HIS A O 1
#

Secondary structure (DSSP, 8-state):
--------------------------------------------------SSSSHHHHHHHHHHHHHHHHHHHHHHHHHHHHHHHHHHHHHHHHHT---------------EEEEEEEEEPP-TT-SS-HHHHHHHHHHHH-S-TTEEEEEEEE-S-HHHHHHHHHHHHHHT--S-EEEEEE-TT-SSEEEE-EEESB---S--TTS---TTSBSSTT--SEEE-SS-HHHHHHHHHTTT-S--EEEES---SSHHHHHHHHHHHHTTT-EEEEEEPPTTSS--HHHHHHHHHHHHHHHHHHHHHHHHHHHHHHT--

pLDDT: mean 70.49, std 27.13, range [20.25, 98.31]

InterPro domains:
  IPR000816 Peptidase C15, pyroglutamyl peptidase I [PR00706] (115-138)
  IPR000816 Peptidase C15, pyroglutamyl peptidase I [PR00706] (174-186)
  IPR000816 Peptidase C15, pyroglutamyl peptidase I [PR00706] (245-261)
  IPR000816 Peptidase C15, pyroglutamyl peptidase I [cd00501] (119-304)
  IPR016125 Peptidase C15, pyroglutamyl peptidase I-like [PF01470] (119-279)
  IPR016125 Peptidase C15, pyroglutamyl peptidase I-like [PTHR23402] (119-301)
  IPR033694 Pyroglutamyl peptidase I, Cys active site [PS01334] (243-257)
  IPR036440 Peptidase C15, pyroglutamyl peptidase I-like superfamily [G3DSA:3.40.630.20] (118-317)
  IPR036440 Peptidase C15, pyroglutamyl peptidase I-like superfamily [SSF53182] (119-308)

Organism: Amphiprion ocellaris (NCBI:txid80972)

Foldseek 3Di:
DDDDDDDDDDDDDDDDDDDDDDDDDDPDDPDDDDDDDDDDDDDDDDDDDDDPDPPPVVVVVVVVVVVVVVVVVVVVVVVVVVVVVVVVVVVVVVVPPDDDDDDDDPDDDAQAEEEEEFEEDDDDPRPDWLRRLLVVLLVVVDQDPSYNYHYHYQYQALVSLVPVQVCCCVPVVHQAYEYEYADQPDLAWEWAFKAAFADADDATPVRDTDPRRGLDDVDDRMFGAPFPLVQLQVVLVVPPLVGHYYYDHDLDSGSQSSSQNVNCVSPVRRYIYIYDYDDVRPDHSNSSNVSVSSSVSSRVVRVVVVVVVVVVVVVPD